Protein AF-A0A3E3E6D2-F1 (afdb_monomer_lite)

Organism: NCBI:txid1547

Structure (mmCIF, N/CA/C/O backbone):
data_AF-A0A3E3E6D2-F1
#
_entry.id   AF-A0A3E3E6D2-F1
#
loop_
_atom_site.group_PDB
_atom_site.id
_atom_site.type_symbol
_atom_site.label_atom_id
_atom_site.label_alt_id
_atom_site.label_comp_id
_atom_site.label_asym_id
_atom_site.label_entity_id
_atom_site.label_seq_id
_atom_site.pdbx_PDB_ins_code
_atom_site.Cartn_x
_atom_site.Cartn_y
_atom_site.Cartn_z
_atom_site.occupancy
_atom_site.B_iso_or_equiv
_atom_site.auth_seq_id
_atom_site.auth_comp_id
_atom_site.auth_asym_id
_atom_site.auth_atom_id
_atom_site.pdbx_PDB_model_num
ATOM 1 N N . MET A 1 1 ? 2.361 20.056 -3.899 1.00 65.25 1 MET A N 1
ATOM 2 C CA . MET A 1 1 ? 2.082 18.648 -3.543 1.00 65.25 1 MET A CA 1
ATOM 3 C C . MET A 1 1 ? 2.594 17.770 -4.676 1.00 65.25 1 MET A C 1
ATOM 5 O O . MET A 1 1 ? 3.026 18.323 -5.682 1.00 65.25 1 MET A O 1
ATOM 9 N N . GLY A 1 2 ? 2.718 16.466 -4.484 1.00 88.06 2 GLY A N 1
ATOM 10 C CA . GLY A 1 2 ? 3.242 15.536 -5.486 1.00 88.06 2 GLY A CA 1
ATOM 11 C C . GLY A 1 2 ? 2.760 14.131 -5.153 1.00 88.06 2 GLY A C 1
ATOM 12 O O . GLY A 1 2 ? 2.283 13.930 -4.040 1.00 88.06 2 GLY A O 1
ATOM 13 N N . LEU A 1 3 ? 2.956 13.181 -6.062 1.00 94.75 3 LEU A N 1
ATOM 14 C CA . LEU A 1 3 ? 2.609 11.781 -5.835 1.00 94.75 3 LEU A CA 1
ATOM 15 C C . LEU A 1 3 ? 3.448 11.161 -4.707 1.00 94.75 3 LEU A C 1
ATOM 17 O O . LEU A 1 3 ? 4.675 11.041 -4.823 1.00 94.75 3 LEU A O 1
ATOM 21 N N . ASP A 1 4 ? 2.788 10.820 -3.606 1.00 96.81 4 ASP A N 1
ATOM 22 C CA . ASP A 1 4 ? 3.307 10.040 -2.481 1.00 96.81 4 ASP A CA 1
ATOM 23 C C . ASP A 1 4 ? 2.593 8.683 -2.464 1.00 96.81 4 ASP A C 1
ATOM 25 O O . ASP A 1 4 ? 1.366 8.628 -2.548 1.00 96.81 4 ASP A O 1
ATOM 29 N N . MET A 1 5 ? 3.349 7.591 -2.379 1.00 97.56 5 MET A N 1
ATOM 30 C CA . MET A 1 5 ? 2.820 6.226 -2.454 1.00 97.56 5 MET A CA 1
ATOM 31 C C . MET A 1 5 ? 3.339 5.405 -1.283 1.00 97.56 5 MET A C 1
ATOM 33 O O . MET A 1 5 ? 4.517 5.522 -0.941 1.00 97.56 5 MET A O 1
ATOM 37 N N . TYR A 1 6 ? 2.502 4.539 -0.720 1.00 98.06 6 TYR A N 1
ATOM 38 C CA . TYR A 1 6 ? 2.854 3.724 0.437 1.00 98.06 6 TYR A CA 1
ATOM 39 C C . TYR A 1 6 ? 2.417 2.274 0.248 1.00 98.06 6 TYR A C 1
ATOM 41 O O . TYR A 1 6 ? 1.338 2.011 -0.285 1.00 98.06 6 TYR A O 1
ATOM 49 N N . LEU A 1 7 ? 3.240 1.351 0.750 1.00 98.38 7 LEU A N 1
ATOM 50 C CA . LEU A 1 7 ? 2.761 0.037 1.163 1.00 98.38 7 LEU A CA 1
ATOM 51 C C . LEU A 1 7 ? 2.503 0.051 2.663 1.00 98.38 7 LEU A C 1
ATOM 53 O O . LEU A 1 7 ? 3.355 0.479 3.451 1.00 98.38 7 LEU A O 1
ATOM 57 N N . LEU A 1 8 ? 1.334 -0.444 3.039 1.00 97.19 8 LEU A N 1
ATOM 58 C CA . LEU A 1 8 ? 0.912 -0.634 4.414 1.00 97.19 8 LEU A CA 1
ATOM 59 C C . LEU A 1 8 ? 0.905 -2.127 4.730 1.00 97.19 8 LEU A C 1
ATOM 61 O O . LEU A 1 8 ? 0.541 -2.934 3.881 1.00 97.19 8 LEU A O 1
ATOM 65 N N . LYS A 1 9 ? 1.273 -2.486 5.957 1.00 96.38 9 LYS A N 1
ATOM 66 C CA . LYS A 1 9 ? 1.118 -3.835 6.501 1.00 96.38 9 LYS A CA 1
ATOM 67 C C . LYS A 1 9 ? 0.253 -3.791 7.742 1.00 96.38 9 LYS A C 1
ATOM 69 O O . LYS A 1 9 ? 0.483 -2.950 8.612 1.00 96.38 9 LYS A O 1
ATOM 74 N N . GLN A 1 10 ? -0.700 -4.703 7.860 1.00 95.19 10 GLN A N 1
ATOM 75 C CA . GLN A 1 10 ? -1.499 -4.844 9.073 1.00 95.19 10 GLN A CA 1
ATOM 76 C C . GLN A 1 10 ? -1.782 -6.306 9.366 1.00 95.19 10 GLN A C 1
ATOM 78 O O . GLN A 1 10 ? -2.089 -7.085 8.468 1.00 95.19 10 GLN A O 1
ATOM 83 N N . LYS A 1 11 ? -1.732 -6.666 10.647 1.00 96.50 11 LYS A N 1
ATOM 84 C CA . LYS A 1 11 ? -2.201 -7.968 11.099 1.00 96.50 11 LYS A CA 1
ATOM 85 C C . LYS A 1 11 ? -3.693 -8.137 10.790 1.00 96.50 11 LYS A C 1
ATOM 87 O O . LYS A 1 11 ? -4.492 -7.247 11.085 1.00 96.50 11 LYS A O 1
ATOM 92 N N . LYS A 1 12 ? -4.077 -9.290 10.251 1.00 95.56 12 LYS A N 1
ATOM 93 C CA . LYS A 1 12 ? -5.477 -9.652 10.039 1.00 95.56 12 LYS A CA 1
ATOM 94 C C . LYS A 1 12 ? -6.169 -9.841 11.383 1.00 95.56 12 LYS A C 1
ATOM 96 O O . LYS A 1 12 ? -5.604 -10.369 12.341 1.00 95.56 12 LYS A O 1
ATOM 101 N N . HIS A 1 13 ? -7.420 -9.413 11.448 1.00 95.81 13 HIS A N 1
ATOM 102 C CA . HIS A 1 13 ? -8.264 -9.601 12.615 1.00 95.81 13 HIS A CA 1
ATOM 103 C C . HIS A 1 13 ? -9.349 -10.627 12.281 1.00 95.81 13 HIS A C 1
ATOM 105 O O . HIS A 1 13 ? -9.966 -10.575 11.224 1.00 95.81 13 HIS A O 1
ATOM 111 N N . SER A 1 14 ? -9.621 -11.551 13.203 1.00 94.75 14 SER A N 1
ATOM 112 C CA . SER A 1 14 ? -10.583 -12.642 12.981 1.00 94.75 14 SER A CA 1
ATOM 113 C C . SER A 1 14 ? -12.035 -12.168 12.819 1.00 94.75 14 SER A C 1
ATOM 115 O O . SER A 1 14 ? -12.813 -12.785 12.102 1.00 94.75 14 SER A O 1
ATOM 117 N N . ILE A 1 15 ? -12.407 -11.090 13.516 1.00 96.06 15 ILE A N 1
ATOM 118 C CA . ILE A 1 15 ? -13.766 -10.517 13.523 1.00 96.06 15 ILE A CA 1
ATOM 119 C C . ILE A 1 15 ? -13.908 -9.238 12.678 1.00 96.06 15 ILE A C 1
ATOM 121 O O . ILE A 1 15 ? -14.909 -9.067 11.983 1.00 96.06 15 ILE A O 1
ATOM 125 N N . LEU A 1 16 ? -12.968 -8.297 12.799 1.00 95.31 16 LEU A N 1
ATOM 126 C CA . LEU A 1 16 ? -13.074 -6.968 12.205 1.00 95.31 16 LEU A CA 1
ATOM 127 C C . LEU A 1 16 ? -12.371 -6.901 10.854 1.00 95.31 16 LEU A C 1
ATOM 129 O O . LEU A 1 16 ? -11.267 -7.409 10.690 1.00 95.31 16 LEU A O 1
ATOM 133 N N . SER A 1 17 ? -12.986 -6.196 9.910 1.00 92.50 17 SER A N 1
ATOM 134 C CA . SER A 1 17 ? -12.294 -5.781 8.688 1.00 92.50 17 SER A CA 1
ATOM 135 C C . SER A 1 17 ? -11.286 -4.662 8.968 1.00 92.50 17 SER A C 1
ATOM 137 O O . SER A 1 17 ? -11.416 -3.925 9.950 1.00 92.50 17 SER A O 1
ATOM 139 N N . ARG A 1 18 ? -10.337 -4.457 8.047 1.00 87.94 18 ARG A N 1
ATOM 140 C CA . ARG A 1 18 ? -9.390 -3.334 8.095 1.00 87.94 18 ARG A CA 1
ATOM 141 C C . ARG A 1 18 ? -10.071 -1.997 8.376 1.00 87.94 18 ARG A C 1
ATOM 143 O O . ARG A 1 18 ? -9.713 -1.282 9.307 1.00 87.94 18 ARG A O 1
ATOM 150 N N . LYS A 1 19 ? -11.068 -1.665 7.554 1.00 88.81 19 LYS A N 1
ATOM 151 C CA . LYS A 1 19 ? -11.770 -0.380 7.616 1.00 88.81 19 LYS A CA 1
ATOM 152 C C . LYS A 1 19 ? -12.417 -0.159 8.981 1.00 88.81 19 LYS A C 1
ATOM 154 O O . LYS A 1 19 ? -12.451 0.959 9.479 1.00 88.81 19 LYS A O 1
ATOM 159 N N . GLU A 1 20 ? -12.917 -1.226 9.595 1.00 93.25 20 GLU A N 1
ATOM 160 C CA . GLU A 1 20 ? -13.515 -1.171 10.925 1.00 93.25 20 GLU A CA 1
ATOM 161 C C . GLU A 1 20 ? -12.473 -0.935 12.021 1.00 93.25 20 GLU A C 1
ATOM 163 O O . GLU A 1 20 ? -12.720 -0.136 12.927 1.00 93.25 20 GLU A O 1
ATOM 168 N N . ILE A 1 21 ? -11.298 -1.563 11.908 1.00 94.06 21 ILE A N 1
ATOM 169 C CA . ILE A 1 21 ? -10.149 -1.294 12.783 1.00 94.06 21 ILE A CA 1
ATOM 170 C C . ILE A 1 21 ? -9.745 0.178 12.663 1.00 94.06 21 ILE A C 1
ATOM 172 O O . ILE A 1 21 ? -9.641 0.862 13.681 1.00 94.06 21 ILE A O 1
ATOM 176 N N . ASP A 1 22 ? -9.604 0.695 11.440 1.00 90.38 22 ASP A N 1
ATOM 177 C CA . ASP A 1 22 ? -9.231 2.092 11.195 1.00 90.38 22 ASP A CA 1
ATOM 178 C C . ASP A 1 22 ? -10.272 3.073 11.755 1.00 90.38 22 ASP A C 1
ATOM 180 O O . ASP A 1 22 ? -9.906 4.083 12.360 1.00 90.38 22 ASP A O 1
ATOM 184 N N . CYS A 1 23 ? -11.571 2.764 11.644 1.00 92.31 23 CYS A N 1
ATOM 185 C CA . CYS A 1 23 ? -12.633 3.565 12.259 1.00 92.31 23 CYS A CA 1
ATOM 186 C C . CYS A 1 23 ? -12.514 3.620 13.790 1.00 92.31 23 CYS A C 1
ATOM 188 O O . CYS A 1 23 ? -12.611 4.705 14.372 1.00 92.31 23 CYS A O 1
ATOM 190 N N . LEU A 1 24 ? -12.286 2.479 14.452 1.00 95.00 24 LEU A N 1
ATOM 191 C CA . LEU A 1 24 ? -12.093 2.455 15.906 1.00 95.00 24 LEU A CA 1
ATOM 192 C C . LEU A 1 24 ? -10.800 3.173 16.321 1.00 95.00 24 LEU A C 1
ATOM 194 O O . LEU A 1 24 ? -10.799 3.936 17.287 1.00 95.00 24 LEU A O 1
ATOM 198 N N . MET A 1 25 ? -9.711 2.987 15.575 1.00 93.06 25 MET A N 1
ATOM 199 C CA . MET A 1 25 ? -8.423 3.635 15.835 1.00 93.06 25 MET A CA 1
ATOM 200 C C . MET A 1 25 ? -8.483 5.153 15.666 1.00 93.06 25 MET A C 1
ATOM 202 O O . MET A 1 25 ? -7.934 5.903 16.483 1.00 93.06 25 MET A O 1
ATOM 206 N N . TRP A 1 26 ? -9.184 5.623 14.635 1.00 92.31 26 TRP A N 1
ATOM 207 C CA . TRP A 1 26 ? -9.475 7.039 14.447 1.00 92.31 26 TRP A CA 1
ATOM 208 C C . TRP A 1 26 ? -10.244 7.602 15.646 1.00 92.31 26 TRP A C 1
ATOM 210 O O . TRP A 1 26 ? -9.853 8.631 16.200 1.00 92.31 26 TRP A O 1
ATOM 220 N N . TYR A 1 27 ? -11.275 6.894 16.112 1.00 93.75 27 TYR A N 1
ATOM 221 C CA . TYR A 1 27 ? -12.059 7.307 17.273 1.00 93.75 27 TYR A CA 1
ATOM 222 C C . TYR A 1 27 ? -11.223 7.403 18.556 1.00 93.75 27 TYR A C 1
ATOM 224 O O . TYR A 1 27 ? -11.260 8.431 19.242 1.00 93.75 27 TYR A O 1
ATOM 232 N N . VAL A 1 28 ? -10.412 6.378 18.844 1.00 94.44 28 VAL A N 1
ATOM 233 C CA . VAL A 1 28 ? -9.441 6.379 1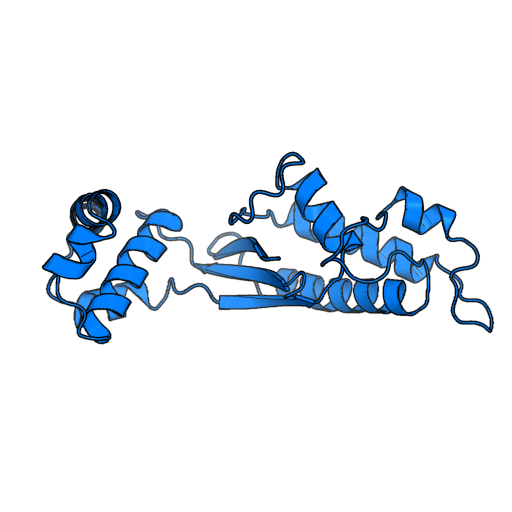9.952 1.00 94.44 28 VAL A CA 1
ATOM 234 C C . VAL A 1 28 ? -8.526 7.601 19.852 1.00 94.44 28 VAL A C 1
ATOM 236 O O . VAL A 1 28 ? -8.362 8.342 20.823 1.00 94.44 28 VAL A O 1
ATOM 239 N N . THR A 1 29 ? -7.990 7.871 18.660 1.00 93.44 29 THR A N 1
ATOM 240 C CA . THR A 1 29 ? -7.105 9.017 18.407 1.00 93.44 29 THR A CA 1
ATOM 241 C C . THR A 1 29 ? -7.806 10.350 18.678 1.00 93.44 29 THR A C 1
ATOM 243 O O . THR A 1 29 ? -7.239 11.216 19.349 1.00 93.44 29 THR A O 1
ATOM 246 N N . CYS A 1 30 ? -9.044 10.528 18.207 1.00 93.06 30 CYS A N 1
ATOM 247 C CA . CYS A 1 30 ? -9.835 11.732 18.466 1.00 93.06 30 CYS A CA 1
ATOM 248 C C . CYS A 1 30 ? -10.033 11.970 19.967 1.00 93.06 30 CYS A C 1
ATOM 250 O O . CYS A 1 30 ? -9.790 13.077 20.454 1.00 93.06 30 CYS A O 1
ATOM 252 N N . LYS A 1 31 ? -10.415 10.932 20.717 1.00 94.19 31 LYS A N 1
ATOM 253 C CA . LYS A 1 31 ? -10.644 11.043 22.164 1.00 94.19 31 LYS A CA 1
ATOM 254 C C . LYS A 1 31 ? -9.358 11.332 22.933 1.00 94.19 31 LYS A C 1
ATOM 256 O O . LYS A 1 31 ? -9.364 12.202 23.800 1.00 94.19 31 LYS A O 1
ATOM 261 N N . LYS A 1 32 ? -8.236 10.702 22.568 1.00 94.12 32 LYS A N 1
ATOM 262 C CA . LYS A 1 32 ? -6.920 10.999 23.165 1.00 94.12 32 LYS A CA 1
ATOM 263 C C . LYS A 1 32 ? -6.437 12.422 22.885 1.00 94.12 32 LYS A C 1
ATOM 265 O O . LYS A 1 32 ? -5.718 12.990 23.699 1.00 94.12 32 LYS A O 1
ATOM 270 N N . ARG A 1 33 ? -6.860 13.019 21.767 1.00 94.88 33 ARG A N 1
ATOM 271 C CA . ARG A 1 33 ? -6.620 14.436 21.443 1.00 94.88 33 ARG A CA 1
ATOM 272 C C . ARG A 1 33 ? -7.578 15.400 22.158 1.00 94.88 33 ARG A C 1
ATOM 274 O O . ARG A 1 33 ? -7.480 16.603 21.945 1.00 94.88 33 ARG A O 1
ATOM 281 N N . GLY A 1 34 ? -8.493 14.897 22.989 1.00 94.25 34 GLY A N 1
ATOM 282 C CA . GLY A 1 34 ? -9.463 15.712 23.721 1.00 94.25 34 GLY A CA 1
ATOM 283 C C . GLY A 1 34 ? -10.630 16.218 22.870 1.00 94.25 34 GLY A C 1
ATOM 284 O O . GLY A 1 34 ? -11.342 17.126 23.300 1.00 94.25 34 GLY A O 1
ATOM 285 N N . ILE A 1 35 ? -10.845 15.653 21.676 1.00 92.81 35 ILE A N 1
ATOM 286 C CA . ILE A 1 35 ? -11.964 16.038 20.810 1.00 92.81 35 ILE A CA 1
ATOM 287 C C . ILE A 1 35 ? -13.268 15.553 21.450 1.00 92.81 35 ILE A C 1
ATOM 289 O O . ILE A 1 35 ? -13.421 14.374 21.790 1.00 92.81 35 ILE A O 1
ATOM 293 N N . LYS A 1 36 ? -14.220 16.474 21.619 1.00 90.88 36 LYS A N 1
ATOM 294 C CA . LYS A 1 36 ? -15.519 16.178 22.232 1.00 90.88 36 LYS A CA 1
ATOM 295 C C . LYS A 1 36 ? -16.360 15.298 21.314 1.00 90.88 36 LYS A C 1
ATOM 297 O O . LYS A 1 36 ? -16.321 15.431 20.096 1.00 90.88 36 LYS A O 1
ATOM 302 N N . GLU A 1 37 ? -17.180 14.434 21.904 1.00 87.88 37 GLU A N 1
ATOM 303 C CA . GLU A 1 37 ? -18.055 13.538 21.138 1.00 87.88 37 GLU A CA 1
ATOM 304 C C . GLU A 1 37 ? -18.991 14.282 20.190 1.00 87.88 37 GLU A C 1
ATOM 306 O O . GLU A 1 37 ? -19.114 13.916 19.029 1.00 87.88 37 GLU A O 1
ATOM 311 N N . GLU A 1 38 ? -19.595 15.366 20.669 1.00 89.25 38 GLU A N 1
ATOM 312 C CA . GLU A 1 38 ? -20.496 16.209 19.884 1.00 89.25 38 GLU A CA 1
ATOM 313 C C . GLU A 1 38 ? -19.826 16.727 18.602 1.00 89.25 38 GLU A C 1
ATOM 315 O O . GLU A 1 38 ? -20.461 16.796 17.553 1.00 89.25 38 GLU A O 1
ATOM 320 N N . GLU A 1 39 ? -18.528 17.037 18.662 1.00 89.62 39 GLU A N 1
ATOM 321 C CA . GLU A 1 39 ? -17.739 17.495 17.516 1.00 89.62 39 GLU A CA 1
ATOM 322 C C . GLU A 1 39 ? -17.434 16.350 16.540 1.00 89.62 39 GLU A C 1
ATOM 324 O O . GLU A 1 39 ? -17.563 16.515 15.324 1.00 89.62 39 GLU A O 1
ATOM 329 N N . ILE A 1 40 ? -17.109 15.166 17.067 1.00 87.25 40 ILE A N 1
ATOM 330 C CA . ILE A 1 40 ? -16.927 13.939 16.277 1.00 87.25 40 ILE A CA 1
ATOM 331 C C . ILE A 1 40 ? -18.220 13.616 15.517 1.00 87.25 40 ILE A C 1
ATOM 333 O O . ILE A 1 40 ? -18.191 13.433 14.298 1.00 87.25 40 ILE A O 1
ATOM 337 N N . VAL A 1 41 ? -19.359 13.600 16.216 1.00 87.00 41 VAL A N 1
ATOM 338 C CA . VAL A 1 41 ? -20.683 13.305 15.648 1.00 87.00 41 VAL A CA 1
ATOM 339 C C . VAL A 1 41 ? -21.087 14.359 14.626 1.00 87.00 41 VAL A C 1
ATOM 341 O O . VAL A 1 41 ? -21.571 14.007 13.552 1.00 87.00 41 VAL A O 1
ATOM 344 N N . LYS A 1 42 ? -20.878 15.648 14.916 1.00 87.81 42 LYS A N 1
ATOM 345 C CA . LYS A 1 42 ? -21.235 16.738 13.998 1.00 87.81 42 LYS A CA 1
ATOM 346 C C . LYS A 1 42 ? -20.553 16.587 12.637 1.00 87.81 42 LYS A C 1
ATOM 348 O O . LYS A 1 42 ? -21.197 16.815 11.617 1.00 87.81 42 LYS A O 1
ATOM 353 N N . ASN A 1 43 ? -19.285 16.181 12.629 1.00 81.50 43 ASN A N 1
ATOM 354 C CA . ASN A 1 43 ? -18.494 16.079 11.404 1.00 81.50 43 ASN A CA 1
ATOM 355 C C . ASN A 1 43 ? -18.590 14.695 10.738 1.00 81.50 43 ASN A C 1
ATOM 357 O O . ASN A 1 43 ? -18.386 14.589 9.535 1.00 81.50 43 ASN A O 1
ATOM 361 N N . ASN A 1 44 ? -18.903 13.637 11.500 1.00 83.19 44 ASN A N 1
ATOM 362 C CA . ASN A 1 44 ? -18.798 12.245 11.046 1.00 83.19 44 ASN A CA 1
ATOM 363 C C . ASN A 1 44 ? -19.922 11.342 11.592 1.00 83.19 44 ASN A C 1
ATOM 365 O O . ASN A 1 44 ? -19.680 10.187 11.944 1.00 83.19 44 ASN A O 1
ATOM 369 N N . LYS A 1 45 ? -21.161 11.847 11.684 1.00 81.19 45 LYS A N 1
ATOM 370 C CA . LYS A 1 45 ? -22.306 11.153 12.314 1.00 81.19 45 LYS A CA 1
ATOM 371 C C . LYS A 1 45 ? -22.458 9.690 11.887 1.00 81.19 45 LYS A C 1
ATOM 373 O O . LYS A 1 45 ? -22.671 8.828 12.734 1.00 81.19 45 LYS A O 1
ATOM 378 N N . THR A 1 46 ? -22.337 9.411 10.590 1.00 79.88 46 THR A N 1
ATOM 379 C CA . THR A 1 46 ? -22.444 8.048 10.050 1.00 79.88 46 THR A CA 1
ATOM 380 C C . THR A 1 46 ? -21.334 7.144 10.587 1.00 79.88 46 THR A C 1
ATOM 382 O O . THR A 1 46 ? -21.629 6.089 11.133 1.00 79.88 46 THR A O 1
ATOM 385 N N . VAL A 1 47 ? -20.079 7.604 10.541 1.00 78.56 47 VAL A N 1
ATOM 386 C CA . VAL A 1 47 ? -18.916 6.865 11.064 1.00 78.56 47 VAL A CA 1
ATOM 387 C C . VAL A 1 47 ? -19.054 6.621 12.569 1.00 78.56 47 VAL A C 1
ATOM 389 O O . VAL A 1 47 ? -18.749 5.537 13.053 1.00 78.56 47 VAL A O 1
ATOM 392 N N . PHE A 1 48 ? -19.566 7.600 13.320 1.00 80.81 48 PHE A N 1
ATOM 393 C CA . PHE A 1 48 ? -19.801 7.448 14.758 1.00 80.81 48 PHE A CA 1
ATOM 394 C C . PHE A 1 48 ? -20.874 6.401 15.087 1.00 80.81 48 PHE A C 1
ATOM 396 O O . PHE A 1 48 ? -20.708 5.619 16.025 1.00 80.81 48 PHE A O 1
ATOM 403 N N . ASN A 1 49 ? -21.956 6.341 14.307 1.00 80.31 49 ASN A N 1
ATOM 404 C CA . ASN A 1 49 ? -22.964 5.293 14.472 1.00 80.31 49 ASN A CA 1
ATOM 405 C C . ASN A 1 49 ? -22.371 3.901 14.208 1.00 80.31 49 ASN A C 1
ATOM 407 O O . ASN A 1 49 ? -22.688 2.950 14.927 1.00 80.31 49 ASN A O 1
ATOM 411 N N . ASP A 1 50 ? -21.477 3.796 13.224 1.00 87.56 50 ASP A N 1
ATOM 412 C CA . ASP A 1 50 ? -20.786 2.548 12.917 1.00 87.56 50 ASP A CA 1
ATOM 413 C C . ASP A 1 50 ? -19.809 2.147 14.031 1.00 87.56 50 ASP A C 1
ATOM 415 O O . ASP A 1 50 ? -19.738 0.969 14.360 1.00 87.56 50 ASP A O 1
ATOM 419 N N . ILE A 1 51 ? -19.130 3.090 14.694 1.00 91.50 51 ILE A N 1
ATOM 420 C CA . ILE A 1 51 ? -18.169 2.801 15.778 1.00 91.50 51 ILE A CA 1
ATOM 421 C C . ILE A 1 51 ? -18.788 1.975 16.913 1.00 91.50 51 ILE A C 1
ATOM 423 O O . ILE A 1 51 ? -18.199 0.977 17.326 1.00 91.50 51 ILE A O 1
ATOM 427 N N . ASN A 1 52 ? -19.987 2.332 17.386 1.00 89.19 52 ASN A N 1
ATOM 428 C CA . ASN A 1 52 ? -20.677 1.550 18.422 1.00 89.19 52 ASN A CA 1
ATOM 429 C C . ASN A 1 52 ? -21.018 0.135 17.937 1.00 89.19 52 ASN A C 1
ATOM 431 O O . ASN A 1 52 ? -20.841 -0.840 18.668 1.00 89.19 52 ASN A O 1
ATOM 435 N N . LYS A 1 53 ? -21.477 0.012 16.686 1.00 92.81 53 LYS A N 1
ATOM 436 C CA . LYS A 1 53 ? -21.795 -1.281 16.071 1.00 92.81 53 LYS A CA 1
ATOM 437 C C . LYS A 1 53 ? -20.545 -2.149 15.916 1.00 92.81 53 LYS A C 1
ATOM 439 O O . LYS A 1 53 ? -20.600 -3.343 16.196 1.00 92.81 53 LYS A O 1
ATOM 444 N N . ILE A 1 54 ? -19.434 -1.554 15.490 1.00 95.56 54 ILE A N 1
ATOM 445 C CA . ILE A 1 54 ? -18.145 -2.223 15.312 1.00 95.56 54 ILE A CA 1
ATOM 446 C C . ILE A 1 54 ? -17.610 -2.699 16.665 1.00 95.56 54 ILE A C 1
ATOM 448 O O . ILE A 1 54 ? -17.269 -3.870 16.800 1.00 95.56 54 ILE A O 1
ATOM 452 N N . ALA A 1 55 ? -17.592 -1.833 17.680 1.00 94.19 55 ALA A N 1
ATOM 453 C CA . ALA A 1 55 ? -17.139 -2.198 19.021 1.00 94.19 55 ALA A CA 1
ATOM 454 C C . ALA A 1 55 ? -18.005 -3.299 19.652 1.00 94.19 55 ALA A C 1
ATOM 456 O O . ALA A 1 55 ? -17.483 -4.181 20.328 1.00 94.19 55 ALA A O 1
ATOM 457 N N . GLY A 1 56 ? -19.309 -3.308 19.355 1.00 94.88 56 GLY A N 1
ATOM 458 C CA . GLY A 1 56 ? -20.212 -4.388 19.746 1.00 94.88 56 GLY A CA 1
ATOM 459 C C . GLY A 1 56 ? -19.830 -5.757 19.172 1.00 94.88 56 GLY A C 1
ATOM 460 O O . GLY A 1 56 ? -20.035 -6.758 19.850 1.00 94.88 56 GLY A O 1
ATOM 461 N N . LYS A 1 57 ? -19.217 -5.830 17.977 1.00 95.94 57 LYS A N 1
ATOM 462 C CA . LYS A 1 57 ? -18.742 -7.104 17.392 1.00 95.94 57 LYS A CA 1
ATOM 463 C C . LYS A 1 57 ? -17.626 -7.761 18.206 1.00 95.94 57 LYS A C 1
ATOM 465 O O . LYS A 1 57 ? -17.461 -8.972 18.134 1.00 95.94 57 LYS A O 1
ATOM 470 N N . ILE A 1 58 ? -16.847 -6.953 18.920 1.00 96.12 58 ILE A N 1
ATOM 471 C CA . ILE A 1 58 ? -15.739 -7.391 19.776 1.00 96.12 58 ILE A CA 1
ATOM 472 C C . ILE A 1 58 ? -16.077 -7.233 21.267 1.00 96.12 58 ILE A C 1
ATOM 474 O O . ILE A 1 58 ? -15.186 -7.311 22.105 1.00 96.12 58 ILE A O 1
ATOM 478 N N . GLU A 1 59 ? -17.354 -6.992 21.592 1.00 95.94 59 GLU A N 1
ATOM 479 C CA . GLU A 1 59 ? -17.876 -6.845 22.959 1.00 95.94 59 GLU A CA 1
ATOM 480 C C . GLU A 1 59 ? -17.136 -5.789 23.808 1.00 95.94 59 GLU A C 1
ATOM 482 O O . GLU A 1 59 ? -16.994 -5.922 25.024 1.00 95.94 59 GLU A O 1
ATOM 487 N N . MET A 1 60 ? -16.669 -4.705 23.177 1.00 94.81 60 MET A N 1
ATOM 488 C CA . MET A 1 60 ? -15.907 -3.646 23.849 1.00 94.81 60 MET A CA 1
ATOM 489 C C . MET A 1 60 ? -16.730 -2.381 24.108 1.00 94.81 60 MET A C 1
ATOM 491 O O . MET A 1 60 ? -17.559 -1.962 23.301 1.00 94.81 60 MET A O 1
ATOM 495 N N . ASN A 1 61 ? -16.435 -1.713 25.226 1.00 94.19 61 ASN A N 1
ATOM 496 C CA . ASN A 1 61 ? -16.982 -0.398 25.549 1.00 94.19 61 ASN A CA 1
ATOM 497 C C . ASN A 1 61 ? -16.123 0.710 24.925 1.00 94.19 61 ASN A C 1
ATOM 499 O O . ASN A 1 61 ? -14.985 0.924 25.342 1.00 94.19 61 ASN A O 1
ATOM 503 N N . ILE A 1 62 ? -16.692 1.475 23.990 1.00 92.00 62 ILE A N 1
ATOM 504 C CA . ILE A 1 62 ? -15.986 2.574 23.316 1.00 92.00 62 ILE A CA 1
ATOM 505 C C . ILE A 1 62 ? -15.571 3.712 24.256 1.00 92.00 62 ILE A C 1
ATOM 507 O O . ILE A 1 62 ? -14.718 4.513 23.897 1.00 92.00 62 ILE A O 1
ATOM 511 N N . ASN A 1 63 ? -16.156 3.818 25.450 1.00 91.69 63 ASN A N 1
ATOM 512 C CA . ASN A 1 63 ? -15.785 4.855 26.412 1.00 91.69 63 ASN A CA 1
ATOM 513 C C . ASN A 1 63 ? -14.523 4.502 27.211 1.00 91.69 63 ASN A C 1
ATOM 515 O O . ASN A 1 63 ? -13.895 5.400 27.772 1.00 91.69 63 ASN A O 1
ATOM 519 N N . ASP A 1 64 ? -14.116 3.228 27.237 1.00 95.56 64 ASP A N 1
ATOM 520 C CA . ASP A 1 64 ? -12.839 2.813 27.821 1.00 95.56 64 ASP A CA 1
ATOM 521 C C . ASP A 1 64 ? -11.723 2.875 26.767 1.00 95.56 64 ASP A C 1
ATOM 523 O O . ASP A 1 64 ? -11.287 1.874 26.193 1.00 95.56 64 ASP A O 1
ATOM 527 N N . ILE A 1 65 ? -11.283 4.104 26.491 1.00 95.25 65 ILE A N 1
ATOM 528 C CA . ILE A 1 65 ? -10.332 4.421 25.418 1.00 95.25 65 ILE A CA 1
ATOM 529 C C . ILE A 1 65 ? -8.991 3.706 25.594 1.00 95.25 65 ILE A C 1
ATOM 531 O O . ILE A 1 65 ? -8.410 3.269 24.605 1.00 95.25 65 ILE A O 1
ATOM 535 N N . ASN A 1 66 ? -8.507 3.551 26.829 1.00 95.62 66 ASN A N 1
ATOM 536 C CA . ASN A 1 66 ? -7.220 2.902 27.087 1.00 95.62 66 ASN A CA 1
ATOM 537 C C . ASN A 1 66 ? -7.288 1.398 26.806 1.00 95.62 66 ASN A C 1
ATOM 539 O O . ASN A 1 66 ? -6.370 0.835 26.206 1.00 95.62 66 ASN A O 1
ATOM 543 N N . THR A 1 67 ? -8.378 0.747 27.215 1.00 96.44 67 THR A N 1
ATOM 544 C CA . THR A 1 67 ? -8.591 -0.676 26.931 1.00 96.44 67 THR A CA 1
ATOM 545 C C . THR A 1 67 ? -8.787 -0.910 25.435 1.00 96.44 67 THR A C 1
ATOM 547 O O . THR A 1 67 ? -8.173 -1.824 24.881 1.00 96.44 67 THR A O 1
ATOM 550 N N . LEU A 1 68 ? -9.561 -0.052 24.762 1.00 95.81 68 LEU A N 1
ATOM 551 C CA . LEU A 1 68 ? -9.763 -0.121 23.313 1.00 95.81 68 LEU A CA 1
ATOM 552 C C . LEU A 1 68 ? -8.456 0.095 22.535 1.00 95.81 68 LEU A C 1
ATOM 554 O O . LEU A 1 68 ? -8.146 -0.681 21.635 1.00 95.81 68 LEU A O 1
ATOM 558 N N . GLU A 1 69 ? -7.647 1.088 22.911 1.00 95.62 69 GLU A N 1
ATOM 559 C CA . GLU A 1 69 ? -6.334 1.328 22.299 1.00 95.62 69 GLU A CA 1
ATOM 560 C C . GLU A 1 69 ? -5.410 0.117 22.447 1.00 95.62 69 GLU A C 1
ATOM 562 O O . GLU A 1 69 ? -4.810 -0.327 21.470 1.00 95.62 69 GLU A O 1
ATOM 567 N N . ARG A 1 70 ? -5.315 -0.444 23.658 1.00 96.38 70 ARG A N 1
ATOM 568 C CA . ARG A 1 70 ? -4.462 -1.607 23.926 1.00 96.38 70 ARG A CA 1
ATOM 569 C C . ARG A 1 70 ? -4.896 -2.837 23.128 1.00 96.38 70 ARG A C 1
ATOM 571 O O . ARG A 1 70 ? -4.046 -3.618 22.715 1.00 96.38 70 ARG A O 1
ATOM 578 N N . TYR A 1 71 ? -6.200 -3.020 22.936 1.00 96.19 71 TYR A N 1
ATOM 579 C CA . TYR A 1 71 ? -6.733 -4.111 22.124 1.00 96.19 71 TYR A CA 1
ATOM 580 C C . TYR A 1 71 ? -6.383 -3.938 20.642 1.00 96.19 71 TYR A C 1
ATOM 582 O O . TYR A 1 71 ? -5.987 -4.897 19.983 1.00 96.19 71 TYR A O 1
ATOM 590 N N . LEU A 1 72 ? -6.513 -2.715 20.123 1.00 95.50 72 LEU A N 1
ATOM 591 C CA . LEU A 1 72 ? -6.321 -2.430 18.703 1.00 95.50 72 LEU A CA 1
ATOM 592 C C . LEU A 1 72 ? -4.851 -2.240 18.308 1.00 95.50 72 LEU A C 1
ATOM 594 O O . LEU A 1 72 ? -4.521 -2.403 17.137 1.00 95.50 72 LEU A O 1
ATOM 598 N N . SER A 1 73 ? -3.959 -1.927 19.254 1.00 94.06 73 SER A N 1
ATOM 599 C CA . SER A 1 73 ? -2.553 -1.617 18.963 1.00 94.06 73 SER A CA 1
ATOM 600 C C . SER A 1 73 ? -1.806 -2.670 18.129 1.00 94.06 73 SER A C 1
ATOM 602 O O . SER A 1 73 ? -1.008 -2.265 17.286 1.00 94.06 73 SER A O 1
ATOM 604 N N . PRO A 1 74 ? -2.029 -3.995 18.285 1.00 94.31 74 PRO A N 1
ATOM 605 C CA . PRO A 1 74 ? -1.373 -4.999 17.439 1.00 94.31 74 PRO A CA 1
ATOM 606 C C . PRO A 1 74 ? -1.828 -4.959 15.974 1.00 94.31 74 PRO A C 1
ATOM 608 O O . PRO A 1 74 ? -1.143 -5.492 15.107 1.00 94.31 74 PRO A O 1
ATOM 611 N N . TYR A 1 75 ? -2.976 -4.340 15.705 1.00 95.31 75 TYR A N 1
ATOM 612 C CA . TYR A 1 75 ? -3.560 -4.178 14.379 1.00 95.31 75 TYR A CA 1
ATOM 613 C C . TYR A 1 75 ? -3.303 -2.773 13.826 1.00 95.31 75 TYR A C 1
ATOM 615 O O . TYR A 1 75 ? -3.999 -2.325 12.923 1.00 95.31 75 TYR A O 1
ATOM 623 N N . TYR A 1 76 ? -2.332 -2.030 14.363 1.00 91.00 76 TYR A N 1
ATOM 624 C CA . TYR A 1 76 ? -1.954 -0.757 13.763 1.00 91.00 76 TYR A CA 1
ATOM 625 C C . TYR A 1 76 ? -1.261 -1.001 12.424 1.00 91.00 76 TYR A C 1
ATOM 627 O O . TYR A 1 76 ? -0.362 -1.837 12.322 1.00 91.00 76 TYR A O 1
ATOM 635 N N . ALA A 1 77 ? -1.670 -0.255 11.404 1.00 92.62 77 ALA A N 1
ATOM 636 C CA . ALA A 1 77 ? -1.044 -0.338 10.100 1.00 92.62 77 ALA A CA 1
ATOM 637 C C . ALA A 1 77 ? 0.356 0.275 10.123 1.00 92.62 77 ALA A C 1
ATOM 639 O O . ALA A 1 77 ? 0.555 1.389 10.610 1.00 92.62 77 ALA A O 1
ATOM 640 N N . GLN A 1 78 ? 1.327 -0.442 9.577 1.00 94.56 78 GLN A N 1
ATOM 641 C CA . GLN A 1 78 ? 2.718 -0.016 9.513 1.00 94.56 78 GLN A CA 1
ATOM 642 C C . GLN A 1 78 ? 3.081 0.346 8.080 1.00 94.56 78 GLN A C 1
ATOM 644 O O . GLN A 1 78 ? 2.721 -0.368 7.150 1.00 94.56 78 GLN A O 1
ATOM 649 N N . HIS A 1 79 ? 3.819 1.438 7.896 1.00 96.06 79 HIS A N 1
ATOM 650 C CA . HIS A 1 79 ? 4.399 1.760 6.595 1.00 96.06 79 HIS A CA 1
ATOM 651 C C . HIS A 1 79 ? 5.597 0.837 6.353 1.00 96.06 79 HIS A C 1
ATOM 653 O O . HIS A 1 79 ? 6.555 0.858 7.124 1.00 96.06 79 HIS A O 1
ATOM 659 N N . ILE A 1 80 ? 5.536 0.046 5.285 1.00 97.88 80 ILE A N 1
ATOM 660 C CA . ILE A 1 80 ? 6.563 -0.946 4.915 1.00 97.88 80 ILE A CA 1
ATOM 661 C C . ILE A 1 80 ? 7.204 -0.658 3.550 1.00 97.88 80 ILE A C 1
ATOM 663 O O . ILE A 1 80 ? 8.139 -1.338 3.140 1.00 97.88 80 ILE A O 1
ATOM 667 N N . GLY A 1 81 ? 6.727 0.370 2.849 1.00 98.06 81 GLY A N 1
ATOM 668 C CA . GLY A 1 81 ? 7.292 0.844 1.591 1.00 98.06 81 GLY A CA 1
ATOM 669 C C . GLY A 1 81 ? 6.841 2.269 1.303 1.00 98.06 81 GLY A C 1
ATOM 670 O O . GLY A 1 81 ? 5.737 2.657 1.688 1.00 98.06 81 GLY A O 1
ATOM 671 N N . TYR A 1 82 ? 7.698 3.047 0.648 1.00 98.19 82 TYR A N 1
ATOM 672 C CA . TYR A 1 82 ? 7.405 4.418 0.249 1.00 98.19 82 TYR A CA 1
ATOM 673 C C . TYR A 1 82 ? 8.046 4.725 -1.100 1.00 98.19 82 TYR A C 1
ATOM 675 O O . TYR A 1 82 ? 9.221 4.424 -1.301 1.00 98.19 82 TYR A O 1
ATOM 683 N N . TRP A 1 83 ? 7.294 5.387 -1.979 1.00 97.88 83 TRP A N 1
ATOM 684 C CA . TRP A 1 83 ? 7.825 5.980 -3.202 1.00 97.88 83 TRP A CA 1
ATOM 685 C C . TRP A 1 83 ? 7.428 7.440 -3.307 1.00 97.88 83 TRP A C 1
ATOM 687 O O . TRP A 1 83 ? 6.318 7.845 -2.941 1.00 97.88 83 TRP A O 1
ATOM 697 N N . ARG A 1 84 ? 8.323 8.217 -3.914 1.00 96.31 84 ARG A N 1
ATOM 698 C CA . ARG A 1 84 ? 8.079 9.610 -4.259 1.00 96.31 84 ARG A CA 1
ATOM 699 C C . ARG A 1 84 ? 8.143 9.782 -5.768 1.00 96.31 84 ARG A C 1
ATOM 701 O O . ARG A 1 84 ? 9.227 9.781 -6.331 1.00 96.31 84 ARG A O 1
ATOM 708 N N . LYS A 1 85 ? 6.989 10.020 -6.401 1.00 95.62 85 LYS A N 1
ATOM 709 C CA . LYS A 1 85 ? 6.879 10.317 -7.843 1.00 95.62 85 LYS A CA 1
ATOM 710 C C . LYS A 1 85 ? 7.410 9.223 -8.793 1.00 95.62 85 LYS A C 1
ATOM 712 O O . LYS A 1 85 ? 7.768 9.536 -9.922 1.00 95.62 85 LYS A O 1
ATOM 717 N N . ALA A 1 86 ? 7.392 7.959 -8.370 1.00 97.00 86 ALA A N 1
ATOM 718 C CA . ALA A 1 86 ? 7.676 6.808 -9.232 1.00 97.00 86 ALA A CA 1
ATOM 719 C C . ALA A 1 86 ? 6.422 6.437 -10.054 1.00 97.00 86 ALA A C 1
ATOM 721 O O . ALA A 1 86 ? 5.702 5.483 -9.744 1.00 97.00 86 ALA A O 1
ATOM 722 N N . ASN A 1 87 ? 6.089 7.249 -11.060 1.00 96.62 87 ASN A N 1
ATOM 723 C CA . ASN A 1 87 ? 4.800 7.172 -11.762 1.00 96.62 87 ASN A CA 1
ATOM 724 C C . ASN A 1 87 ? 4.543 5.860 -12.506 1.00 96.62 87 ASN A C 1
ATOM 726 O O . ASN A 1 87 ? 3.405 5.411 -12.555 1.00 96.62 87 ASN A O 1
ATOM 730 N N . GLN A 1 88 ? 5.579 5.222 -13.031 1.00 97.94 88 GLN A N 1
ATOM 731 C CA . GLN A 1 88 ? 5.535 3.920 -13.681 1.00 97.94 88 GLN A CA 1
ATOM 732 C C . GLN A 1 88 ? 5.100 2.819 -12.705 1.00 97.94 88 GLN A C 1
ATOM 734 O O . GLN A 1 88 ? 4.373 1.900 -13.076 1.00 97.94 88 GLN A O 1
ATOM 739 N N . ILE A 1 89 ? 5.490 2.948 -11.433 1.00 98.31 89 ILE A N 1
ATOM 740 C CA . ILE A 1 89 ? 5.117 2.019 -10.364 1.00 98.31 89 ILE A CA 1
ATOM 741 C C . ILE A 1 89 ? 3.675 2.282 -9.930 1.00 98.31 89 ILE A C 1
ATOM 743 O O . ILE A 1 89 ? 2.885 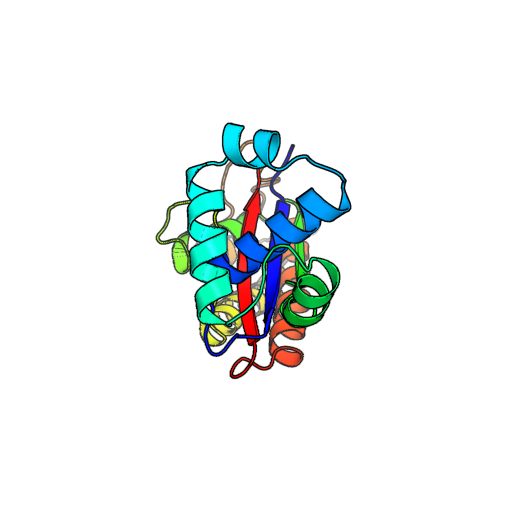1.351 -9.808 1.00 98.31 89 ILE A O 1
ATOM 747 N N . HIS A 1 90 ? 3.302 3.553 -9.761 1.00 97.62 90 HIS A N 1
ATOM 748 C CA . HIS A 1 90 ? 1.919 3.930 -9.467 1.00 97.62 90 HIS A CA 1
ATOM 749 C C . HIS A 1 90 ? 0.957 3.468 -10.557 1.00 97.62 90 HIS A C 1
ATOM 751 O O . HIS A 1 90 ? -0.043 2.827 -10.251 1.00 97.62 90 HIS A O 1
ATOM 757 N N . LYS A 1 91 ? 1.297 3.710 -11.826 1.00 97.50 91 LYS A N 1
ATOM 758 C CA . LYS A 1 91 ? 0.497 3.271 -12.965 1.00 97.50 91 LYS A CA 1
ATO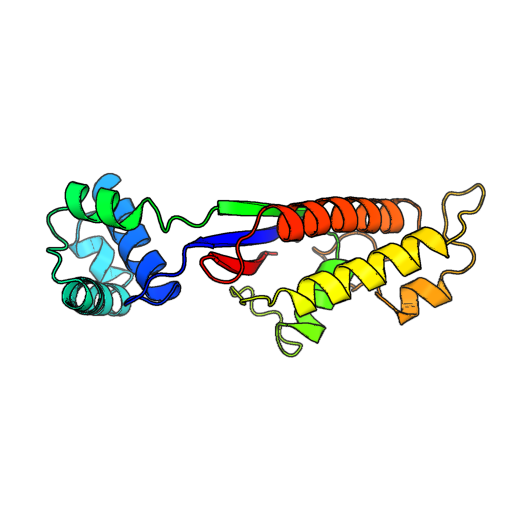M 759 C C . LYS A 1 91 ? 0.272 1.762 -12.943 1.00 97.50 91 LYS A C 1
ATOM 761 O O . LYS A 1 91 ? -0.832 1.308 -13.217 1.00 97.50 91 LYS A O 1
ATOM 766 N N . TRP A 1 92 ? 1.295 0.987 -12.581 1.00 98.56 92 TRP A N 1
ATOM 767 C CA . TRP A 1 92 ? 1.144 -0.457 -12.446 1.00 98.56 92 TRP A CA 1
ATOM 768 C C . TRP A 1 92 ? 0.116 -0.827 -11.375 1.00 98.56 92 TRP A C 1
ATOM 770 O O . TRP A 1 92 ? -0.740 -1.667 -11.644 1.00 98.56 92 TRP A O 1
ATOM 780 N N . PHE A 1 93 ? 0.148 -0.185 -10.202 1.00 98.38 93 PHE A N 1
ATOM 781 C CA . PHE A 1 93 ? -0.869 -0.409 -9.171 1.00 98.38 93 PHE A CA 1
ATOM 782 C C . PHE A 1 93 ? -2.268 -0.014 -9.657 1.00 98.38 93 PHE A C 1
ATOM 784 O O . PHE A 1 93 ? -3.201 -0.797 -9.494 1.00 98.38 93 PHE A O 1
ATOM 791 N N . VAL A 1 94 ? -2.405 1.135 -10.323 1.00 97.31 94 VAL A N 1
ATOM 792 C CA . VAL A 1 94 ? -3.684 1.588 -10.893 1.00 97.31 94 VAL A CA 1
ATOM 793 C C . VAL A 1 94 ? -4.239 0.554 -11.873 1.00 97.31 94 VAL A C 1
ATOM 795 O O . VAL A 1 94 ? -5.374 0.107 -11.730 1.00 97.31 94 VAL A O 1
ATOM 798 N N . ASP A 1 95 ? -3.427 0.125 -12.838 1.00 97.81 95 ASP A N 1
ATOM 799 C CA . ASP A 1 95 ? -3.859 -0.773 -13.910 1.00 97.81 95 ASP A CA 1
ATOM 800 C C . ASP A 1 95 ? -4.145 -2.205 -13.426 1.00 97.81 95 ASP A C 1
ATOM 802 O O . ASP A 1 95 ? -5.012 -2.871 -13.986 1.00 97.81 95 ASP A O 1
ATOM 806 N N . ASN A 1 96 ? -3.389 -2.707 -12.440 1.00 98.06 96 ASN A N 1
ATOM 807 C CA . ASN A 1 96 ? -3.410 -4.129 -12.070 1.00 98.06 96 ASN A CA 1
ATOM 808 C C . ASN A 1 96 ? -4.151 -4.420 -10.762 1.00 98.06 96 ASN A C 1
ATOM 810 O O . ASN A 1 96 ? -4.568 -5.558 -10.577 1.00 98.06 96 ASN A O 1
ATOM 814 N N . ILE A 1 97 ? -4.284 -3.432 -9.870 1.00 98.06 97 ILE A N 1
ATOM 815 C CA . ILE A 1 97 ? -4.862 -3.601 -8.526 1.00 98.06 97 ILE A CA 1
ATOM 816 C C . ILE A 1 97 ? -6.113 -2.730 -8.332 1.00 98.06 97 ILE A C 1
ATOM 818 O O . ILE A 1 97 ? -7.030 -3.130 -7.623 1.00 98.06 97 ILE A O 1
ATOM 822 N N . GLN A 1 98 ? -6.173 -1.550 -8.961 1.00 97.00 98 GLN A N 1
ATOM 823 C CA . GLN A 1 98 ? -7.260 -0.573 -8.769 1.00 97.00 98 GLN A CA 1
ATOM 824 C C . GLN A 1 98 ? -8.251 -0.523 -9.944 1.00 97.00 98 GLN A C 1
ATOM 826 O O . GLN A 1 98 ? -8.958 0.468 -10.121 1.00 97.00 98 GLN A O 1
ATOM 831 N N . ASP A 1 99 ? -8.278 -1.558 -10.790 1.00 95.25 99 ASP A N 1
ATOM 832 C CA . ASP A 1 99 ? -9.162 -1.655 -11.962 1.00 95.25 99 ASP A CA 1
ATOM 833 C C . ASP A 1 99 ? -9.088 -0.439 -12.914 1.00 95.25 99 ASP A C 1
ATOM 835 O O . ASP A 1 99 ? -10.062 -0.066 -13.574 1.00 95.25 99 ASP A O 1
ATOM 839 N N . GLY A 1 100 ? -7.922 0.206 -12.989 1.00 95.56 100 GLY A N 1
ATOM 840 C CA . GLY A 1 100 ? -7.687 1.391 -13.814 1.00 95.56 100 GLY A CA 1
ATOM 841 C C . GLY A 1 100 ? -8.230 2.701 -13.232 1.00 95.56 100 GLY A C 1
ATOM 842 O O . GLY A 1 100 ? -8.196 3.720 -13.927 1.00 95.56 100 GLY A O 1
ATOM 843 N N . ILE A 1 101 ? -8.736 2.705 -11.993 1.00 95.00 101 ILE A N 1
ATOM 844 C CA . ILE A 1 101 ? -9.321 3.883 -11.342 1.00 95.00 101 ILE A CA 1
ATOM 845 C C . ILE A 1 101 ? -8.423 4.350 -10.192 1.00 95.00 101 ILE A C 1
ATOM 847 O O . ILE A 1 101 ? -8.413 3.773 -9.109 1.00 95.00 101 ILE A O 1
ATOM 851 N N . ASP A 1 102 ? -7.724 5.464 -10.402 1.00 93.75 102 ASP A N 1
ATOM 852 C CA . ASP A 1 102 ? -6.969 6.143 -9.346 1.00 93.75 102 ASP A CA 1
ATOM 853 C C . ASP A 1 102 ? -7.904 7.014 -8.485 1.00 93.75 102 ASP A C 1
ATOM 855 O O . ASP A 1 102 ? -8.115 8.201 -8.749 1.00 93.75 102 ASP A O 1
ATOM 859 N N . ASP A 1 103 ? -8.524 6.399 -7.474 1.00 94.50 103 ASP A N 1
ATOM 860 C CA . ASP A 1 103 ? -9.441 7.056 -6.531 1.00 94.50 103 ASP A CA 1
ATOM 861 C C . ASP A 1 103 ? -8.820 7.346 -5.154 1.00 94.50 103 ASP A C 1
ATOM 863 O O . ASP A 1 103 ? -9.540 7.694 -4.211 1.00 94.50 103 ASP A O 1
ATOM 867 N N . GLN A 1 104 ? -7.489 7.227 -5.043 1.00 92.81 104 GLN A N 1
ATOM 868 C CA . GLN A 1 104 ? -6.708 7.478 -3.823 1.00 92.81 104 GLN A CA 1
ATOM 869 C C . GLN A 1 104 ? -7.196 6.672 -2.602 1.00 92.81 104 GLN A C 1
ATOM 871 O O . GLN A 1 104 ? -7.073 7.113 -1.455 1.00 92.81 104 GLN A O 1
ATOM 876 N N . ARG A 1 105 ? -7.783 5.490 -2.835 1.00 92.69 105 ARG A N 1
ATOM 877 C CA . ARG A 1 105 ? -8.171 4.550 -1.776 1.00 92.69 105 ARG A CA 1
ATOM 878 C C . ARG A 1 105 ? -7.083 3.516 -1.503 1.00 92.69 105 ARG A C 1
ATOM 880 O O . ARG A 1 105 ? -6.082 3.416 -2.206 1.00 92.69 105 ARG A O 1
ATOM 887 N N . ILE A 1 106 ? -7.325 2.751 -0.446 1.00 93.25 106 ILE A N 1
ATOM 888 C CA . ILE A 1 106 ? -6.493 1.638 -0.009 1.00 93.25 106 ILE A CA 1
ATOM 889 C C . ILE A 1 106 ? -6.971 0.366 -0.712 1.00 93.25 106 ILE A C 1
ATOM 891 O O . ILE A 1 106 ? -8.171 0.082 -0.704 1.00 93.25 106 ILE A O 1
ATOM 895 N N . TYR A 1 107 ? -6.036 -0.393 -1.277 1.00 95.94 107 TYR A N 1
ATOM 896 C CA . TYR A 1 107 ? -6.307 -1.660 -1.955 1.00 95.94 107 TYR A CA 1
ATOM 897 C C . TYR A 1 107 ? -5.395 -2.754 -1.412 1.00 95.94 107 TYR A C 1
ATOM 899 O O . TYR A 1 107 ? -4.189 -2.549 -1.313 1.00 95.94 107 TYR A O 1
ATOM 907 N N . GLU A 1 108 ? -5.965 -3.906 -1.066 1.00 95.88 108 GLU A N 1
ATOM 908 C CA . GLU A 1 108 ? -5.192 -5.085 -0.668 1.00 95.88 108 GLU A CA 1
ATOM 909 C C . GLU A 1 108 ? -4.419 -5.649 -1.866 1.00 95.88 108 GLU A C 1
ATOM 911 O O . GLU A 1 108 ? -4.894 -5.603 -3.000 1.00 95.88 108 GLU A O 1
ATOM 916 N N . ILE A 1 109 ? -3.217 -6.161 -1.605 1.00 97.44 109 ILE A N 1
ATOM 917 C CA . ILE A 1 109 ? -2.311 -6.720 -2.604 1.00 97.44 109 ILE A CA 1
ATOM 918 C C . ILE A 1 109 ? -1.936 -8.132 -2.171 1.00 97.44 109 ILE A C 1
ATOM 920 O O . ILE A 1 109 ? -1.413 -8.352 -1.074 1.00 97.44 109 ILE A O 1
ATOM 924 N N . SER A 1 110 ? -2.150 -9.089 -3.062 1.00 98.06 110 SER A N 1
ATOM 925 C CA . SER A 1 110 ? -1.709 -10.467 -2.872 1.00 98.06 110 SER A CA 1
ATOM 926 C C . SER A 1 110 ? -0.188 -10.603 -2.972 1.00 98.06 110 SER A C 1
ATOM 928 O O . SER A 1 110 ? 0.522 -9.792 -3.582 1.00 98.06 110 SER A O 1
ATOM 930 N N . LYS A 1 111 ? 0.332 -11.696 -2.409 1.00 98.56 111 LYS A N 1
ATOM 931 C CA . LYS A 1 111 ? 1.742 -12.065 -2.553 1.00 98.56 111 LYS A CA 1
ATOM 932 C C . LYS A 1 111 ? 2.124 -12.221 -4.027 1.00 98.56 111 LYS A C 1
ATOM 934 O O . LYS A 1 111 ? 3.166 -11.727 -4.454 1.00 98.56 111 LYS A O 1
ATOM 939 N N . GLU A 1 112 ? 1.259 -12.854 -4.811 1.00 98.62 112 GLU A N 1
ATOM 940 C CA . GLU A 1 112 ? 1.462 -13.120 -6.234 1.00 98.62 112 GLU A CA 1
ATOM 941 C C . GLU A 1 112 ? 1.530 -11.819 -7.048 1.00 98.62 112 GLU A C 1
ATOM 943 O O . GLU A 1 112 ? 2.294 -11.712 -8.007 1.00 98.62 112 GLU A O 1
ATOM 948 N N . GLU A 1 113 ? 0.762 -10.794 -6.677 1.00 98.69 113 GLU A N 1
ATOM 949 C CA . GLU A 1 113 ? 0.837 -9.464 -7.293 1.00 98.69 113 GLU A CA 1
ATOM 950 C C . GLU A 1 113 ? 2.171 -8.773 -7.026 1.00 98.69 113 GLU A C 1
ATOM 952 O O . GLU A 1 113 ? 2.793 -8.267 -7.965 1.00 98.69 113 GLU A O 1
ATOM 957 N N . LEU A 1 114 ? 2.653 -8.819 -5.785 1.00 98.75 114 LEU A N 1
ATOM 958 C CA . LEU A 1 114 ? 3.974 -8.299 -5.436 1.00 98.75 114 LEU A CA 1
ATOM 959 C C . LEU A 1 114 ? 5.089 -9.056 -6.172 1.00 98.75 114 LEU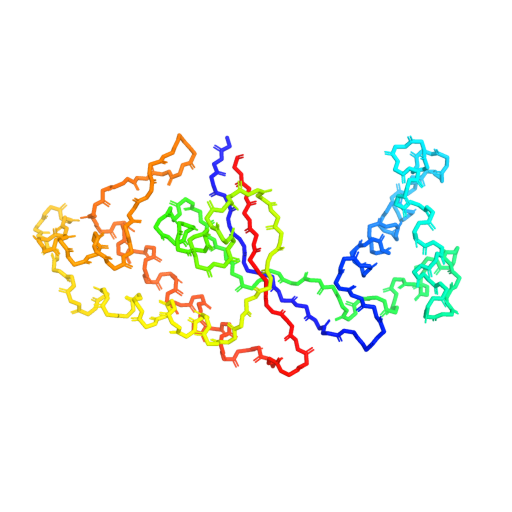 A C 1
ATOM 961 O O . LEU A 1 114 ? 6.003 -8.435 -6.716 1.00 98.75 114 LEU A O 1
ATOM 965 N N . GLU A 1 115 ? 5.000 -10.383 -6.262 1.00 98.81 115 GLU A N 1
ATOM 966 C CA . GLU A 1 115 ? 5.947 -11.203 -7.027 1.00 98.81 115 GLU A CA 1
ATOM 967 C C . GLU A 1 115 ? 5.927 -10.867 -8.527 1.00 98.81 115 GLU A C 1
ATOM 969 O O . GLU A 1 115 ? 6.990 -10.794 -9.156 1.00 98.81 115 GLU A O 1
ATOM 974 N N . ARG A 1 116 ? 4.745 -10.599 -9.102 1.00 98.81 116 ARG A N 1
ATOM 975 C CA . ARG A 1 116 ? 4.604 -10.153 -10.499 1.00 98.81 116 ARG A CA 1
ATOM 976 C C . ARG A 1 116 ? 5.295 -8.813 -10.738 1.00 98.81 116 ARG A C 1
ATOM 978 O O . ARG A 1 116 ? 6.084 -8.716 -11.682 1.00 98.81 116 ARG A O 1
ATOM 985 N N . LEU A 1 117 ? 5.055 -7.811 -9.890 1.00 98.81 117 LEU A N 1
ATOM 986 C CA . LEU A 1 117 ? 5.723 -6.511 -10.005 1.00 98.81 117 LEU A CA 1
ATOM 987 C C . LEU A 1 117 ? 7.243 -6.650 -9.825 1.00 98.81 117 LEU A C 1
ATOM 989 O O . LEU A 1 117 ? 8.009 -6.139 -10.643 1.00 98.81 117 LEU A O 1
ATOM 993 N N . LEU A 1 118 ? 7.692 -7.418 -8.826 1.00 98.88 118 LEU A N 1
ATOM 994 C CA . LEU A 1 118 ? 9.116 -7.671 -8.592 1.00 98.88 118 LEU A CA 1
ATOM 995 C C . LEU A 1 118 ? 9.795 -8.299 -9.811 1.00 98.88 118 LEU A C 1
ATOM 997 O O . LEU A 1 118 ? 10.905 -7.899 -10.173 1.00 98.88 118 LEU A O 1
ATOM 1001 N N . LYS A 1 119 ? 9.139 -9.276 -10.447 1.00 98.81 119 LYS A N 1
ATOM 1002 C CA . LYS A 1 119 ? 9.651 -9.909 -11.663 1.00 98.81 119 LYS A CA 1
ATOM 1003 C C . LYS A 1 119 ? 9.802 -8.890 -12.793 1.00 98.81 119 LYS A C 1
ATOM 1005 O O . LYS A 1 119 ? 10.868 -8.834 -13.397 1.00 98.81 119 LYS A O 1
ATOM 1010 N N . ILE A 1 120 ? 8.781 -8.067 -13.043 1.00 98.75 120 ILE A N 1
ATOM 1011 C CA . ILE A 1 120 ? 8.830 -7.020 -14.077 1.00 98.75 120 ILE A CA 1
ATOM 1012 C C . ILE A 1 120 ? 10.005 -6.067 -13.824 1.00 98.75 120 ILE A C 1
ATOM 1014 O O . ILE A 1 120 ? 10.783 -5.786 -14.737 1.00 98.75 120 ILE A O 1
ATOM 1018 N N . CYS A 1 121 ? 10.178 -5.608 -12.583 1.00 98.81 121 CYS A N 1
ATOM 1019 C CA . CYS A 1 121 ? 11.273 -4.715 -12.221 1.00 98.81 121 CYS A CA 1
ATOM 1020 C C . CYS A 1 121 ? 12.653 -5.366 -12.425 1.00 98.81 121 CYS A C 1
ATOM 1022 O O . CYS A 1 121 ? 13.554 -4.721 -12.964 1.00 98.81 121 CYS A O 1
ATOM 1024 N N . LYS A 1 122 ? 12.826 -6.641 -12.049 1.00 98.69 122 LYS A N 1
ATOM 1025 C CA . LYS A 1 122 ? 14.078 -7.384 -12.284 1.00 98.69 122 LYS A CA 1
ATOM 1026 C C . LYS A 1 122 ? 14.376 -7.550 -13.774 1.00 98.69 122 LYS A C 1
ATOM 1028 O O . LYS A 1 122 ? 15.486 -7.231 -14.192 1.00 98.69 122 LYS A O 1
ATOM 1033 N N . ASP A 1 123 ? 13.380 -7.941 -14.568 1.00 98.31 123 ASP A N 1
ATOM 1034 C CA . ASP A 1 123 ? 13.521 -8.088 -16.022 1.00 98.31 123 ASP A CA 1
ATOM 1035 C C . ASP A 1 123 ? 13.970 -6.757 -16.664 1.00 98.31 123 ASP A C 1
ATOM 1037 O O . ASP A 1 123 ? 14.871 -6.729 -17.504 1.00 98.31 123 ASP A O 1
ATOM 1041 N N . ILE A 1 124 ? 13.394 -5.627 -16.236 1.00 98.25 124 ILE A N 1
ATOM 1042 C CA . ILE A 1 124 ? 13.799 -4.286 -16.691 1.00 98.25 124 ILE A CA 1
ATOM 1043 C C . ILE A 1 124 ? 15.239 -3.968 -16.271 1.00 98.25 124 ILE A C 1
ATOM 1045 O O . ILE A 1 124 ? 16.029 -3.517 -17.102 1.00 98.25 124 ILE A O 1
ATOM 1049 N N . LYS A 1 125 ? 15.594 -4.204 -15.002 1.00 97.94 125 LYS A N 1
ATOM 1050 C CA . LYS A 1 125 ? 16.939 -3.930 -14.473 1.00 97.94 125 LYS A CA 1
ATOM 1051 C C . LYS A 1 125 ? 18.025 -4.706 -15.221 1.00 97.94 125 LYS A C 1
ATOM 1053 O O . LYS A 1 125 ? 19.088 -4.156 -15.487 1.00 97.94 125 LYS A O 1
ATOM 1058 N N . GLU A 1 126 ? 17.764 -5.966 -15.556 1.00 97.31 126 GLU A N 1
ATOM 1059 C CA . GLU A 1 126 ? 18.730 -6.841 -16.230 1.00 97.31 126 GLU A CA 1
ATOM 1060 C C . GLU A 1 126 ? 18.882 -6.535 -17.726 1.00 97.31 126 GLU A C 1
ATOM 1062 O O . GLU A 1 126 ? 19.942 -6.783 -18.301 1.00 97.31 126 GLU A O 1
ATOM 1067 N N . THR A 1 127 ? 17.842 -5.998 -18.371 1.00 96.38 127 THR A N 1
ATOM 1068 C CA . THR A 1 127 ? 17.821 -5.815 -19.833 1.00 96.38 127 THR A CA 1
ATOM 1069 C C . THR A 1 127 ? 18.123 -4.392 -20.295 1.00 96.38 127 THR A C 1
ATOM 1071 O O . THR A 1 127 ? 18.595 -4.209 -21.420 1.00 96.38 127 THR A O 1
ATOM 1074 N N . CYS A 1 128 ? 17.858 -3.369 -19.481 1.00 96.25 128 CYS A N 1
ATOM 1075 C CA . CYS A 1 128 ? 18.065 -1.972 -19.864 1.00 96.25 128 CYS A CA 1
ATOM 1076 C C . CYS A 1 128 ? 19.552 -1.594 -19.927 1.00 96.25 128 CYS A C 1
ATOM 1078 O O . CYS A 1 128 ? 20.334 -1.888 -19.027 1.00 96.25 128 CYS A O 1
ATOM 1080 N N . ILE A 1 129 ? 19.935 -0.866 -20.978 1.00 95.62 129 ILE A N 1
ATOM 1081 C CA . ILE A 1 129 ? 21.312 -0.410 -21.202 1.00 95.62 129 ILE A CA 1
ATOM 1082 C C . ILE A 1 129 ? 21.332 1.114 -21.236 1.00 95.62 129 ILE A C 1
ATOM 1084 O O . ILE A 1 129 ? 20.682 1.724 -22.086 1.00 95.62 129 ILE A O 1
ATOM 1088 N N . LEU A 1 130 ? 22.118 1.741 -20.362 1.00 96.88 130 LEU A N 1
ATOM 1089 C CA . LEU A 1 130 ? 22.313 3.191 -20.374 1.00 96.88 130 LEU A CA 1
ATOM 1090 C C . LEU A 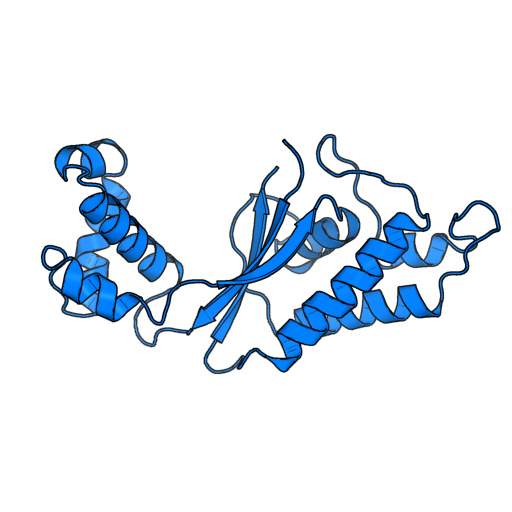1 130 ? 23.341 3.616 -21.435 1.00 96.88 130 LEU A C 1
ATOM 1092 O O . LEU A 1 130 ? 24.319 2.920 -21.712 1.00 96.88 130 LEU A O 1
ATOM 1096 N N . ASN A 1 131 ? 23.123 4.777 -22.049 1.00 96.12 131 ASN A N 1
ATOM 1097 C CA . ASN A 1 131 ? 24.151 5.487 -22.809 1.00 96.12 131 ASN A CA 1
ATOM 1098 C C . ASN A 1 131 ? 24.955 6.443 -21.917 1.00 96.12 131 ASN A C 1
ATOM 1100 O O . ASN A 1 131 ? 24.627 6.652 -20.753 1.00 96.12 131 ASN A O 1
ATOM 1104 N N . ASP A 1 132 ? 25.968 7.085 -22.497 1.00 95.62 132 ASP A N 1
ATOM 1105 C CA . ASP A 1 132 ? 26.867 8.005 -21.785 1.00 95.62 132 ASP A CA 1
ATOM 1106 C C . ASP A 1 132 ? 26.153 9.244 -21.210 1.00 95.62 132 ASP A C 1
ATOM 1108 O O . ASP A 1 132 ? 26.685 9.928 -20.341 1.00 95.62 132 ASP A O 1
ATOM 1112 N N . LYS A 1 133 ? 24.934 9.538 -21.679 1.00 95.38 133 LYS A N 1
ATOM 1113 C CA . LYS A 1 133 ? 24.077 10.618 -21.165 1.00 95.38 133 LYS A CA 1
ATOM 1114 C C . LYS A 1 133 ? 23.127 10.145 -20.059 1.00 95.38 133 LYS A C 1
ATOM 1116 O O . LYS A 1 133 ? 22.349 10.947 -19.554 1.00 95.38 133 LYS A O 1
ATOM 1121 N N . GLY A 1 134 ? 23.171 8.865 -19.691 1.00 96.00 134 GLY A N 1
ATOM 1122 C CA . GLY A 1 134 ? 22.276 8.270 -18.704 1.00 96.00 134 GLY A CA 1
ATOM 1123 C C . GLY A 1 134 ? 20.856 8.024 -19.216 1.00 96.00 134 GLY A C 1
ATOM 1124 O O . GLY A 1 134 ? 19.953 7.930 -18.397 1.00 96.00 134 GLY A O 1
ATOM 1125 N N . MET A 1 135 ? 20.644 7.914 -20.531 1.00 97.25 135 MET A N 1
ATOM 1126 C CA . MET A 1 135 ? 19.354 7.515 -21.117 1.00 97.25 135 MET A CA 1
ATOM 1127 C C . MET A 1 135 ? 19.346 6.021 -21.441 1.00 97.25 135 MET A C 1
ATOM 1129 O O . MET A 1 135 ? 20.368 5.487 -21.883 1.00 97.25 135 MET A O 1
ATOM 1133 N N . ILE A 1 136 ? 18.198 5.359 -21.304 1.00 97.62 136 ILE A N 1
ATOM 1134 C CA . ILE A 1 136 ? 18.030 3.950 -21.678 1.00 97.62 136 ILE A CA 1
ATOM 1135 C C . ILE A 1 136 ? 18.016 3.834 -23.213 1.00 97.62 136 ILE A C 1
ATOM 1137 O O . ILE A 1 136 ? 17.116 4.344 -23.879 1.00 97.62 136 ILE A O 1
ATOM 1141 N N . LYS A 1 137 ? 19.012 3.156 -23.799 1.00 96.94 137 LYS A N 1
ATOM 1142 C CA . LYS A 1 137 ? 19.151 2.969 -25.259 1.00 96.94 137 LYS A CA 1
ATOM 1143 C C . LYS A 1 137 ? 18.007 2.150 -25.855 1.00 96.94 137 LYS A C 1
ATOM 1145 O O . LYS A 1 137 ? 17.557 2.433 -26.958 1.00 96.94 137 LYS A O 1
ATOM 1150 N N . ASN A 1 138 ? 17.558 1.133 -25.131 1.00 95.62 138 ASN A N 1
ATOM 1151 C CA . ASN A 1 138 ? 16.520 0.182 -25.521 1.00 95.62 138 ASN A CA 1
ATOM 1152 C C . ASN A 1 138 ? 15.199 0.453 -24.783 1.00 95.62 138 ASN A C 1
ATOM 1154 O O . ASN A 1 138 ? 14.576 -0.462 -24.246 1.00 95.62 138 ASN A O 1
ATOM 1158 N N . ALA A 1 139 ? 14.775 1.720 -24.753 1.00 95.19 139 ALA A N 1
ATOM 1159 C CA . ALA A 1 139 ? 13.606 2.173 -23.997 1.00 95.19 139 ALA A CA 1
ATOM 1160 C C . ALA A 1 139 ? 12.274 1.514 -24.416 1.00 95.19 139 ALA A C 1
ATOM 1162 O O . ALA A 1 139 ? 11.305 1.592 -23.667 1.00 95.19 139 ALA A O 1
ATOM 1163 N N . ASP A 1 140 ? 12.203 0.835 -25.564 1.00 96.69 140 ASP A N 1
ATOM 1164 C CA . ASP A 1 140 ? 11.004 0.097 -25.990 1.00 96.69 140 ASP A CA 1
ATOM 1165 C C . ASP A 1 140 ? 10.625 -1.035 -25.020 1.00 96.69 140 ASP A C 1
ATOM 1167 O O . ASP A 1 140 ? 9.446 -1.360 -24.876 1.00 96.69 140 ASP A O 1
ATOM 1171 N N . ILE A 1 141 ? 11.608 -1.608 -24.313 1.00 94.00 141 ILE A N 1
ATOM 1172 C CA . ILE A 1 141 ? 11.379 -2.650 -23.304 1.00 94.00 141 ILE A CA 1
ATOM 1173 C C . ILE A 1 141 ? 10.625 -2.085 -22.087 1.00 94.00 141 ILE A C 1
ATOM 1175 O O . ILE A 1 141 ? 9.504 -2.538 -21.836 1.00 94.00 141 ILE A O 1
ATOM 1179 N N . PRO A 1 142 ? 11.157 -1.091 -21.341 1.00 96.81 142 PRO A N 1
ATOM 1180 C CA . PRO A 1 142 ? 10.446 -0.527 -20.197 1.00 96.81 142 PRO A CA 1
ATOM 1181 C C . PRO A 1 142 ? 9.135 0.157 -20.602 1.00 96.81 142 PRO A C 1
ATOM 1183 O O . PRO A 1 142 ? 8.146 -0.008 -19.899 1.00 96.81 142 PRO A O 1
ATOM 1186 N N . LYS A 1 143 ? 9.062 0.807 -21.775 1.00 97.19 143 LYS A N 1
ATOM 1187 C CA . LYS A 1 143 ? 7.801 1.366 -22.305 1.00 97.19 143 LYS A CA 1
ATOM 1188 C C . LYS A 1 143 ? 6.690 0.329 -22.444 1.00 97.19 143 LYS A C 1
ATOM 1190 O O . LYS A 1 143 ? 5.520 0.664 -22.299 1.00 97.19 143 LYS A O 1
ATOM 1195 N N . LYS A 1 144 ? 7.038 -0.917 -22.766 1.00 97.12 144 LYS A N 1
ATOM 1196 C CA . LYS A 1 144 ? 6.065 -2.001 -22.910 1.00 97.12 144 LYS A CA 1
ATOM 1197 C C . LYS A 1 144 ? 5.712 -2.647 -21.572 1.00 97.12 144 LYS A C 1
ATOM 1199 O O . LYS A 1 144 ? 4.560 -3.016 -21.372 1.00 97.12 144 LYS A O 1
ATOM 1204 N N . LEU A 1 145 ? 6.702 -2.851 -20.706 1.00 97.50 145 LEU A N 1
ATOM 1205 C CA . LEU A 1 145 ? 6.531 -3.620 -19.471 1.00 97.50 145 LEU A CA 1
ATOM 1206 C C . LEU A 1 145 ? 6.000 -2.784 -18.306 1.00 97.50 145 LEU A C 1
ATOM 1208 O O . LEU A 1 145 ? 5.214 -3.286 -17.508 1.00 97.50 145 LEU A O 1
ATOM 1212 N N . LEU A 1 146 ? 6.453 -1.538 -18.193 1.00 97.81 146 LEU A N 1
ATOM 1213 C CA . LEU A 1 146 ? 6.149 -0.661 -17.070 1.00 97.81 146 LEU A CA 1
ATOM 1214 C C . LEU A 1 146 ? 6.192 0.811 -17.526 1.00 97.81 146 LEU A C 1
ATOM 1216 O O . LEU A 1 146 ? 7.102 1.557 -17.165 1.00 97.81 146 LEU A O 1
ATOM 1220 N N . PRO A 1 147 ? 5.253 1.228 -18.393 1.00 97.44 147 PRO A N 1
ATOM 1221 C CA . PRO A 1 147 ? 5.280 2.561 -18.970 1.00 97.44 147 PRO A CA 1
ATOM 1222 C C . PRO A 1 147 ? 5.159 3.653 -17.906 1.00 97.44 147 PRO A C 1
ATOM 1224 O O . PRO A 1 147 ? 4.320 3.575 -17.009 1.00 97.44 147 PRO A O 1
ATOM 1227 N N . ALA A 1 148 ? 5.947 4.714 -18.073 1.00 96.25 148 ALA A N 1
ATOM 1228 C CA . ALA A 1 148 ? 5.757 5.962 -17.350 1.00 96.25 148 ALA A CA 1
ATOM 1229 C C . ALA A 1 148 ? 4.356 6.547 -17.608 1.00 96.25 148 ALA A C 1
ATOM 1231 O O . ALA A 1 148 ? 3.796 6.400 -18.699 1.00 96.25 148 ALA A O 1
ATOM 1232 N N . CYS A 1 149 ? 3.801 7.226 -16.606 1.00 92.38 149 CYS A N 1
ATOM 1233 C CA . CYS A 1 149 ? 2.497 7.881 -16.683 1.00 92.38 149 CYS A CA 1
ATOM 1234 C C . CYS A 1 149 ? 2.637 9.393 -16.552 1.00 92.38 149 CYS A C 1
ATOM 1236 O O . CYS A 1 149 ? 3.235 9.881 -15.594 1.00 92.38 149 CYS A O 1
ATOM 1238 N N . GLU A 1 150 ? 2.023 10.122 -17.483 1.00 88.50 150 GLU A N 1
ATOM 1239 C CA . GLU A 1 150 ? 1.971 11.579 -17.449 1.00 88.50 150 GLU A CA 1
ATOM 1240 C C . GLU A 1 150 ? 1.040 12.098 -16.344 1.00 88.50 150 GLU A C 1
ATOM 1242 O O . GLU A 1 150 ? -0.040 11.557 -16.120 1.00 88.50 150 GLU A O 1
ATOM 1247 N N . GLY A 1 151 ? 1.442 13.164 -15.652 1.00 85.50 151 GLY A N 1
ATOM 1248 C CA . GLY A 1 151 ? 0.639 13.833 -14.633 1.00 85.50 151 GLY A CA 1
ATOM 1249 C C . GLY A 1 151 ? 1.399 14.960 -13.935 1.00 85.50 151 GLY A C 1
ATOM 1250 O O . GLY A 1 151 ? 2.540 14.798 -13.514 1.00 85.50 151 GLY A O 1
ATOM 1251 N N . PHE A 1 152 ? 0.759 16.114 -13.739 1.00 81.44 152 PHE A N 1
ATOM 1252 C CA . PHE A 1 152 ? 1.401 17.301 -13.147 1.00 81.44 152 PHE A CA 1
ATOM 1253 C C . PHE A 1 152 ? 2.136 17.020 -11.816 1.00 81.44 152 PHE A C 1
ATOM 1255 O O . PHE A 1 152 ? 3.155 17.638 -11.509 1.00 81.44 152 PHE A O 1
ATOM 1262 N N . PHE A 1 153 ? 1.656 16.046 -11.040 1.00 86.00 153 PHE A N 1
ATOM 1263 C CA . PHE A 1 153 ? 2.215 15.657 -9.745 1.00 86.00 153 PHE A CA 1
ATOM 1264 C C . PHE A 1 153 ? 3.183 14.460 -9.795 1.00 86.00 153 PHE A C 1
ATOM 1266 O O . PHE A 1 153 ? 3.758 14.104 -8.762 1.00 86.00 153 PHE A O 1
ATOM 1273 N N . PHE A 1 154 ? 3.359 13.840 -10.965 1.00 88.56 154 PHE A N 1
ATOM 1274 C CA . PHE A 1 154 ? 3.831 12.458 -11.128 1.00 88.56 154 PHE A CA 1
ATOM 1275 C C . PHE A 1 154 ? 5.321 12.352 -11.491 1.00 88.56 154 PHE A C 1
ATOM 1277 O O . PHE A 1 154 ? 5.844 11.258 -11.639 1.00 88.56 154 PHE A O 1
ATOM 1284 N N . GLY A 1 155 ? 6.053 13.464 -11.557 1.00 88.00 155 GLY A N 1
ATOM 1285 C CA . GLY A 1 155 ? 7.502 13.431 -11.780 1.00 88.00 155 GLY A CA 1
ATOM 1286 C C . GLY A 1 155 ? 7.890 13.372 -13.257 1.00 88.00 155 GLY A C 1
ATOM 1287 O O . GLY A 1 155 ? 7.242 14.004 -14.084 1.00 88.00 155 GLY A O 1
ATOM 1288 N N . SER A 1 156 ? 9.007 12.705 -13.555 1.00 91.44 156 SER A N 1
ATOM 1289 C CA . SER A 1 156 ? 9.577 12.621 -14.907 1.00 91.44 156 SER A CA 1
ATOM 1290 C C . SER A 1 156 ? 8.970 11.463 -15.694 1.00 91.44 156 SER A C 1
ATOM 1292 O O . SER A 1 156 ? 8.724 10.404 -15.127 1.00 91.44 156 SER A O 1
ATOM 1294 N N . TYR A 1 157 ? 8.803 11.628 -17.004 1.00 94.00 157 TYR A N 1
ATOM 1295 C CA . TYR A 1 157 ? 8.359 10.557 -17.913 1.00 94.00 157 TYR A CA 1
ATOM 1296 C C . TYR A 1 157 ? 9.500 10.028 -18.788 1.00 94.00 157 TYR A C 1
ATOM 1298 O O . TYR A 1 157 ? 9.286 9.241 -19.711 1.00 94.00 157 TYR A O 1
ATOM 1306 N N . GLU A 1 158 ? 10.718 10.496 -18.517 1.00 96.12 158 GLU A N 1
ATOM 1307 C CA . GLU A 1 158 ? 11.910 10.104 -19.249 1.00 96.12 158 GLU A CA 1
ATOM 1308 C C . GLU A 1 158 ? 12.355 8.693 -18.863 1.00 96.12 158 GLU A C 1
ATOM 1310 O O . GLU A 1 158 ? 12.387 8.318 -17.693 1.00 96.12 158 GLU A O 1
ATOM 1315 N N . TYR A 1 159 ? 12.774 7.925 -19.866 1.00 97.50 159 TYR A N 1
ATOM 1316 C CA . TYR A 1 159 ? 13.382 6.608 -19.679 1.00 97.50 159 TYR A CA 1
ATOM 1317 C C . TYR A 1 159 ? 14.891 6.782 -19.522 1.00 97.50 159 TYR A C 1
ATOM 1319 O O . TYR A 1 159 ? 15.679 6.538 -20.442 1.00 97.50 159 TYR A O 1
ATOM 1327 N N . ASP A 1 160 ? 15.279 7.276 -18.354 1.00 97.31 160 ASP A N 1
ATOM 1328 C CA . ASP A 1 160 ? 16.645 7.637 -18.006 1.00 97.31 160 ASP A CA 1
ATOM 1329 C C . ASP A 1 160 ? 17.158 6.837 -16.796 1.00 97.31 160 ASP A C 1
ATOM 1331 O O . ASP A 1 160 ? 16.562 5.859 -16.342 1.00 97.31 160 ASP A O 1
ATOM 1335 N N . LYS A 1 161 ? 18.313 7.233 -16.268 1.00 97.38 161 LYS A N 1
ATOM 1336 C CA . LYS A 1 161 ? 18.881 6.638 -15.059 1.00 97.38 161 LYS A CA 1
ATOM 1337 C C . LYS A 1 161 ? 17.952 6.753 -13.845 1.00 97.38 161 LYS A C 1
ATOM 1339 O O . LYS A 1 161 ? 17.997 5.866 -13.006 1.00 97.38 161 LYS A O 1
ATOM 1344 N N . ASN A 1 162 ? 17.135 7.805 -13.735 1.00 96.56 162 ASN A N 1
ATOM 1345 C CA . ASN A 1 162 ? 16.238 7.998 -12.595 1.00 96.56 162 ASN A CA 1
ATOM 1346 C C . ASN A 1 162 ? 15.075 7.009 -12.662 1.00 96.56 162 ASN A C 1
ATOM 1348 O O . ASN A 1 162 ? 14.739 6.415 -11.644 1.00 96.56 162 ASN A O 1
ATOM 1352 N N . TYR A 1 163 ? 14.556 6.741 -13.865 1.00 97.75 163 TYR A N 1
ATOM 1353 C CA . TYR A 1 163 ? 13.616 5.640 -14.074 1.00 97.75 163 TYR A CA 1
ATOM 1354 C C . TYR A 1 163 ? 14.190 4.313 -13.551 1.00 97.75 163 TYR A C 1
ATOM 1356 O O . TYR A 1 163 ? 13.491 3.569 -12.870 1.00 97.75 163 TYR A O 1
ATOM 1364 N N . LEU A 1 164 ? 15.468 4.011 -13.824 1.00 98.12 164 LEU A N 1
ATOM 1365 C CA . LEU A 1 164 ? 16.097 2.793 -13.297 1.00 98.12 164 LEU A CA 1
ATOM 1366 C C . LEU A 1 164 ? 16.319 2.839 -11.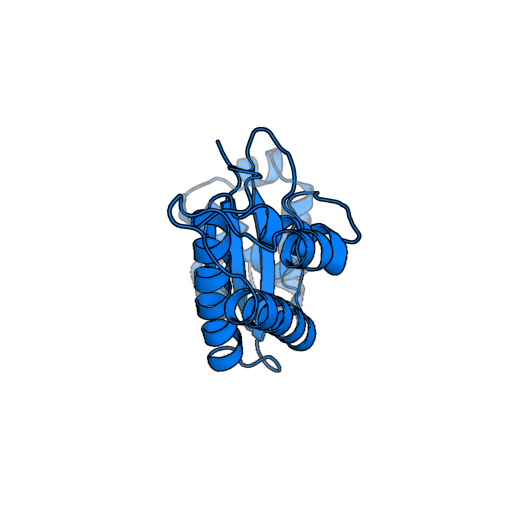781 1.00 98.12 164 LEU A C 1
ATOM 1368 O O . LEU A 1 164 ? 16.180 1.799 -11.149 1.00 98.12 164 LEU A O 1
ATOM 1372 N N . LEU A 1 165 ? 16.608 4.000 -11.188 1.00 97.81 165 LEU A N 1
ATOM 1373 C CA . LEU A 1 165 ? 16.704 4.128 -9.728 1.00 97.81 165 LEU A CA 1
ATOM 1374 C C . LEU A 1 165 ? 15.375 3.768 -9.049 1.00 97.81 165 LEU A C 1
ATOM 1376 O O . LEU A 1 165 ? 15.373 2.957 -8.129 1.00 97.81 165 LEU A O 1
ATOM 1380 N N . ASP A 1 166 ? 14.244 4.249 -9.570 1.00 98.12 166 ASP A N 1
ATOM 1381 C CA . ASP A 1 166 ? 12.921 3.867 -9.056 1.00 98.12 166 ASP A CA 1
ATOM 1382 C C . ASP A 1 166 ? 12.665 2.351 -9.174 1.00 98.12 166 ASP A C 1
ATOM 1384 O O . ASP A 1 166 ? 12.040 1.742 -8.301 1.00 98.12 166 ASP A O 1
ATOM 1388 N N . ILE A 1 167 ? 13.143 1.718 -10.256 1.00 98.62 167 ILE A N 1
ATOM 1389 C CA . ILE A 1 167 ? 13.067 0.260 -10.441 1.00 98.62 167 ILE A CA 1
ATOM 1390 C C . ILE A 1 167 ? 13.895 -0.459 -9.373 1.00 98.62 167 ILE A C 1
ATOM 1392 O O . ILE A 1 167 ? 13.429 -1.444 -8.798 1.00 98.62 167 ILE A O 1
ATOM 1396 N N . GLU A 1 168 ? 15.107 0.014 -9.090 1.00 98.62 168 GLU A N 1
ATOM 1397 C CA . GLU A 1 168 ? 15.974 -0.560 -8.059 1.00 98.62 168 GLU A CA 1
ATOM 1398 C C . GLU A 1 168 ? 15.379 -0.412 -6.658 1.00 98.62 168 GLU A C 1
ATOM 1400 O O . GLU A 1 168 ? 15.325 -1.399 -5.918 1.00 98.62 168 GLU A O 1
ATOM 1405 N N . ASP A 1 169 ? 14.864 0.771 -6.329 1.00 98.50 169 ASP A N 1
ATOM 1406 C CA . ASP A 1 169 ? 14.181 1.033 -5.063 1.00 98.50 169 ASP A CA 1
ATOM 1407 C C . ASP A 1 169 ? 12.955 0.130 -4.910 1.00 98.50 169 ASP A C 1
ATOM 1409 O O . ASP A 1 169 ? 12.749 -0.480 -3.859 1.00 98.50 169 ASP A O 1
ATOM 1413 N N . THR A 1 170 ? 12.187 -0.054 -5.984 1.00 98.81 170 THR A N 1
ATOM 1414 C CA . THR A 1 170 ? 11.028 -0.956 -5.988 1.00 98.81 170 THR A CA 1
ATOM 1415 C C . THR A 1 170 ? 11.430 -2.412 -5.768 1.00 98.81 170 THR A C 1
ATOM 1417 O O . THR A 1 170 ? 10.786 -3.107 -4.981 1.00 98.81 170 THR A O 1
ATOM 1420 N N . ILE A 1 171 ? 12.514 -2.882 -6.397 1.00 98.88 171 ILE A N 1
ATOM 1421 C CA . ILE A 1 171 ? 13.052 -4.229 -6.149 1.00 98.88 171 ILE A CA 1
ATOM 1422 C C . ILE A 1 171 ? 13.407 -4.389 -4.671 1.00 98.88 171 ILE A C 1
ATOM 1424 O O . ILE A 1 171 ? 13.050 -5.409 -4.078 1.00 98.88 171 ILE A O 1
ATOM 1428 N N . CYS A 1 172 ? 14.087 -3.404 -4.080 1.00 98.75 172 CYS A N 1
ATOM 1429 C CA . CYS A 1 172 ? 14.465 -3.419 -2.669 1.00 98.75 172 CYS A CA 1
ATOM 1430 C C . CYS A 1 172 ? 13.235 -3.462 -1.755 1.00 98.75 172 CYS A C 1
ATOM 1432 O O . CYS A 1 172 ? 13.142 -4.356 -0.914 1.00 98.75 172 CYS A O 1
ATOM 1434 N N . ILE A 1 173 ? 12.274 -2.554 -1.956 1.00 98.81 173 ILE A N 1
ATOM 1435 C CA . ILE A 1 173 ? 11.043 -2.473 -1.158 1.00 98.81 173 ILE A CA 1
ATOM 1436 C C . ILE A 1 173 ? 10.277 -3.795 -1.233 1.00 98.81 173 ILE A C 1
ATOM 1438 O O . ILE A 1 173 ? 10.022 -4.417 -0.205 1.00 98.81 173 ILE A O 1
ATOM 1442 N N . ILE A 1 174 ? 9.957 -4.271 -2.439 1.00 98.81 174 ILE A N 1
ATOM 1443 C CA . ILE A 1 174 ? 9.122 -5.466 -2.601 1.00 98.81 174 ILE A CA 1
ATOM 1444 C C . ILE A 1 174 ? 9.842 -6.723 -2.106 1.00 98.81 174 ILE A C 1
ATOM 1446 O O . ILE A 1 174 ? 9.214 -7.580 -1.488 1.00 98.81 174 ILE A O 1
ATOM 1450 N N . SER A 1 175 ? 11.158 -6.836 -2.319 1.00 98.81 175 SER A N 1
ATOM 1451 C CA . SER A 1 175 ? 11.923 -7.981 -1.805 1.00 98.81 175 SER A CA 1
ATOM 1452 C C . SER A 1 175 ? 11.902 -8.039 -0.276 1.00 98.81 175 SER A C 1
ATOM 1454 O O . SER A 1 175 ? 11.774 -9.128 0.283 1.00 98.81 175 SER A O 1
ATOM 1456 N N . SER A 1 176 ? 11.999 -6.890 0.402 1.00 98.50 176 SER A N 1
ATOM 1457 C CA . SER A 1 176 ? 11.873 -6.817 1.862 1.00 98.50 176 SER A CA 1
ATOM 1458 C C . SER A 1 176 ? 10.461 -7.181 2.318 1.00 98.50 176 SER A C 1
ATOM 1460 O O . SER A 1 176 ? 10.309 -8.033 3.189 1.00 98.50 176 SER A O 1
ATOM 1462 N N . VAL A 1 177 ? 9.426 -6.633 1.671 1.00 98.56 177 VAL A N 1
ATOM 1463 C CA . VAL A 1 177 ? 8.022 -6.940 1.997 1.00 98.56 177 VAL A CA 1
ATOM 1464 C C . VAL A 1 177 ? 7.726 -8.433 1.852 1.00 98.56 177 VAL A C 1
ATOM 1466 O O . VAL A 1 177 ? 7.187 -9.034 2.778 1.00 98.56 177 VAL A O 1
ATOM 1469 N N . LEU A 1 178 ? 8.128 -9.058 0.743 1.00 98.69 178 LEU A N 1
ATOM 1470 C CA . LEU A 1 178 ? 7.925 -10.494 0.514 1.00 98.69 178 LEU A CA 1
ATOM 1471 C C . LEU A 1 178 ? 8.658 -11.376 1.533 1.00 98.69 178 LEU A C 1
ATOM 1473 O O . LEU A 1 178 ? 8.221 -12.493 1.801 1.00 98.69 178 LEU A O 1
ATOM 1477 N N . LYS A 1 179 ? 9.778 -10.897 2.082 1.00 98.50 179 LYS A N 1
ATOM 1478 C CA . LYS A 1 179 ? 10.580 -11.619 3.073 1.00 98.50 179 LYS A CA 1
ATOM 1479 C C . LYS A 1 179 ? 10.033 -11.477 4.497 1.00 98.50 179 LYS A C 1
ATOM 1481 O O . LYS A 1 179 ? 10.163 -12.408 5.285 1.00 98.50 179 LYS A O 1
ATOM 1486 N N . GLU A 1 180 ? 9.498 -10.309 4.838 1.00 97.75 180 GLU A N 1
ATOM 1487 C CA . GLU A 1 180 ? 9.146 -9.923 6.214 1.00 97.75 180 GLU A CA 1
ATOM 1488 C C . GLU A 1 180 ? 7.644 -10.000 6.521 1.00 97.75 180 GLU A C 1
ATOM 1490 O O . GLU A 1 180 ? 7.237 -9.733 7.654 1.00 97.75 180 GLU A O 1
ATOM 1495 N N . THR A 1 181 ? 6.814 -10.320 5.528 1.00 98.00 181 THR A N 1
ATOM 1496 C CA . THR A 1 181 ? 5.356 -10.421 5.682 1.00 98.00 181 THR A CA 1
ATOM 1497 C C . THR A 1 181 ? 4.937 -11.880 5.795 1.00 98.00 181 THR A C 1
ATOM 1499 O O . THR A 1 181 ? 5.244 -12.694 4.922 1.00 98.00 181 THR A O 1
ATOM 1502 N N . ASP A 1 182 ? 4.188 -12.192 6.849 1.00 97.62 182 ASP A N 1
ATOM 1503 C CA . ASP A 1 182 ? 3.431 -13.438 6.939 1.00 97.62 182 ASP A CA 1
ATOM 1504 C C . ASP A 1 182 ? 2.071 -13.233 6.260 1.00 97.62 182 ASP A C 1
ATOM 1506 O O . ASP A 1 182 ? 1.152 -12.683 6.856 1.00 97.62 182 ASP A O 1
ATOM 1510 N N . PHE A 1 183 ? 1.940 -13.631 4.994 1.00 97.19 183 PHE A N 1
ATOM 1511 C CA . PHE A 1 183 ? 0.722 -13.387 4.208 1.00 97.19 183 PHE A CA 1
ATOM 1512 C C . PHE A 1 183 ? -0.500 -14.194 4.675 1.00 97.19 183 PHE A C 1
ATOM 1514 O O . PHE A 1 183 ? -1.615 -13.902 4.232 1.00 97.19 183 PHE A O 1
ATOM 1521 N N . ASP A 1 184 ? -0.333 -15.173 5.569 1.00 96.19 184 ASP A N 1
ATOM 1522 C CA . ASP A 1 184 ? -1.462 -15.879 6.176 1.00 96.19 184 ASP A CA 1
ATOM 1523 C C . ASP A 1 184 ? -2.080 -15.023 7.291 1.00 96.19 184 ASP A C 1
ATOM 1525 O O . ASP A 1 184 ? -3.302 -14.846 7.328 1.00 96.19 184 ASP A O 1
ATOM 1529 N N . GLU A 1 185 ? -1.241 -14.383 8.108 1.00 96.81 185 GLU A N 1
ATOM 1530 C CA . GLU A 1 185 ? -1.637 -13.607 9.293 1.00 96.81 185 GLU A CA 1
ATOM 1531 C C . GLU A 1 185 ? -1.671 -12.083 9.080 1.00 96.81 185 GLU A C 1
ATOM 1533 O O . GLU A 1 185 ? -2.259 -11.354 9.881 1.00 96.81 185 GLU A O 1
ATOM 1538 N N . GLU A 1 186 ? -1.057 -11.573 8.017 1.00 97.25 186 GLU A N 1
ATOM 1539 C CA . GLU A 1 186 ? -0.915 -10.150 7.709 1.00 97.25 186 GLU A CA 1
ATOM 1540 C C . GLU A 1 186 ? -1.425 -9.844 6.295 1.00 97.25 186 GLU A C 1
ATOM 1542 O O . GLU A 1 186 ? -1.333 -10.661 5.378 1.00 97.25 186 GLU A O 1
ATOM 1547 N N . ALA A 1 187 ? -1.986 -8.651 6.122 1.00 96.31 187 ALA A N 1
ATOM 1548 C CA . ALA A 1 187 ? -2.382 -8.097 4.835 1.00 96.31 187 ALA A CA 1
ATOM 1549 C C . ALA A 1 187 ? -1.413 -6.979 4.432 1.00 96.31 187 ALA A C 1
ATOM 1551 O O . ALA A 1 187 ? -0.962 -6.201 5.283 1.00 96.31 187 ALA A O 1
ATOM 1552 N N . VAL A 1 188 ? -1.115 -6.899 3.134 1.00 98.00 188 VAL A N 1
ATOM 1553 C CA . VAL A 1 188 ? -0.350 -5.807 2.523 1.00 98.00 188 VAL A CA 1
ATOM 1554 C C . VAL A 1 188 ? -1.288 -4.993 1.650 1.00 98.00 188 VAL A C 1
ATOM 1556 O O . VAL A 1 188 ? -2.088 -5.552 0.907 1.00 98.00 188 VAL A O 1
ATOM 1559 N N . GLU A 1 189 ? -1.190 -3.674 1.731 1.00 97.06 189 GLU A N 1
ATOM 1560 C CA . GLU A 1 189 ? -2.083 -2.771 1.016 1.00 97.06 189 GLU A CA 1
ATOM 1561 C C . GLU A 1 189 ? -1.311 -1.643 0.342 1.00 97.06 189 GLU A C 1
ATOM 1563 O O . GLU A 1 189 ? -0.297 -1.167 0.855 1.00 97.06 189 GLU A O 1
ATOM 1568 N N . TYR A 1 190 ? -1.826 -1.183 -0.790 1.00 98.19 190 TYR A N 1
ATOM 1569 C CA . TYR A 1 190 ? -1.337 -0.029 -1.524 1.00 98.19 190 TYR A CA 1
ATOM 1570 C C . TYR A 1 190 ? -2.236 1.181 -1.288 1.00 98.19 190 TYR A C 1
ATOM 1572 O O . TYR A 1 190 ? -3.461 1.062 -1.296 1.00 98.19 190 TYR A O 1
ATOM 1580 N N . THR A 1 191 ? -1.631 2.359 -1.140 1.00 96.50 191 THR A N 1
ATOM 1581 C CA . THR A 1 191 ? -2.339 3.643 -1.187 1.00 96.50 191 THR A CA 1
ATOM 1582 C C . THR A 1 191 ? -1.442 4.735 -1.762 1.00 96.50 191 THR A C 1
ATOM 1584 O O . THR A 1 191 ? -0.214 4.695 -1.634 1.00 96.50 191 THR A O 1
ATOM 1587 N N . SER A 1 192 ? -2.059 5.757 -2.348 1.00 95.50 192 SER A N 1
ATOM 1588 C CA . SER A 1 192 ? -1.376 6.933 -2.889 1.00 95.50 192 SER A CA 1
ATOM 1589 C C . SER A 1 192 ? -2.140 8.219 -2.600 1.00 95.50 192 SER A C 1
ATOM 1591 O O . SER A 1 192 ? -3.328 8.196 -2.284 1.00 95.50 192 SER A O 1
ATOM 1593 N N . TRP A 1 193 ? -1.442 9.348 -2.704 1.00 93.25 193 TRP A N 1
ATOM 1594 C CA . TRP A 1 193 ? -2.023 10.682 -2.593 1.00 93.25 193 TRP A CA 1
ATOM 1595 C C . TRP A 1 193 ? -1.268 11.676 -3.482 1.00 93.25 193 TRP A C 1
ATOM 1597 O O . TRP A 1 193 ? -0.036 11.603 -3.575 1.00 93.25 193 TRP A O 1
ATOM 1607 N N . TRP A 1 194 ? -1.992 12.589 -4.137 1.00 89.50 194 TRP A N 1
ATOM 1608 C CA . TRP A 1 194 ? -1.429 13.610 -5.026 1.00 89.50 194 TRP A CA 1
ATOM 1609 C C . TRP A 1 194 ? -2.328 14.837 -5.190 1.00 89.50 194 TRP A C 1
ATOM 1611 O O . TRP A 1 194 ? -3.569 14.699 -5.089 1.00 89.50 194 TRP A O 1
#

pLDDT: mean 94.7, std 4.7, range [65.25, 98.88]

Foldseek 3Di:
DFKKKFKKKFFDDPFDDLVLLVLLVVLLVCVVVVNDPVNCCVVPVPSVVVNVVSCVSVPDDSVPSVVSCVVSVNGDIDTLAMDTLLQLVVCLCCVPFVVVDQPQDKTWDDLVRLVLLLVLLVVCLVPFDADPVQATPPVVSCCVSRAGDDDPRRDDRGRGNVNNVSSVSSNVSSVSCSVPDPRVGMIMIMGMDD

Secondary structure (DSSP, 8-state):
---EEEEEEEE--SS--HHHHHHHHHHHHHHHTT--HHHHHHHHHHHHHHHHHHHHHTT--TT-HHHHHHHHGGG--EEEEEEES-HHHHHHHHHHHSTT---S--EEE-HHHHHHHHHHHHHHHHH--B-TTSBBTTTHHHHHHS-----TTS-----BHHHHHHHHHHHHHHHHHHHH--TTTEEEEEEEE-

Radius of gyration: 20.3 Å; chains: 1; bounding box: 50×34×54 Å

Sequence (194 aa):
MGLDMYLLKQKKHSILSRKEIDCLMWYVTCKKRGIKEEEIVKNNKTVFNDINKIAGKIEMNINDINTLERYLSPYYAQHIGYWRKANQIHKWFVDNIQDGIDDQRIYEISKEELERLLKICKDIKETCILNDKGMIKNADIPKKLLPACEGFFFGSYEYDKNYLLDIEDTICIISSVLKETDFDEEAVEYTSWW